Protein AF-A0A9D7NY77-F1 (afdb_monomer_lite)

Radius of gyration: 16.89 Å; chains: 1; bounding box: 38×37×45 Å

pLDDT: mean 92.28, std 8.16, range [59.06, 98.88]

Sequence (202 aa):
MLNGAGLNPRPYADQYPEGIHINQAALIIPDPGNNQRYYLFHNTIDNDIELTSEHLYLTQVDMSLNSNLGGVTSKNEILLDDNLNQGKLTAVRHGNGRDWWVYCHQANTARYYRFLVDPTGINGPFIQDIGETWEPQGGQGCFSQDGSKFANYWSVSDLEIFDVDRCTGEFYNPVHIPISDGEGLGGVAFSPSGQYLYVSLT

Structure (mmCIF, N/CA/C/O backbone):
data_AF-A0A9D7NY77-F1
#
_entry.id   AF-A0A9D7NY77-F1
#
loop_
_atom_site.group_PDB
_atom_site.id
_atom_site.type_symbol
_atom_site.label_atom_id
_atom_site.label_alt_id
_atom_site.label_comp_id
_atom_site.label_asym_id
_atom_site.label_entity_id
_atom_site.label_seq_id
_atom_site.pdbx_PDB_ins_code
_atom_site.Cartn_x
_atom_site.Cartn_y
_atom_site.Cartn_z
_atom_site.occupancy
_atom_site.B_iso_or_equiv
_atom_site.auth_seq_id
_atom_site.auth_comp_id
_atom_site.auth_asym_id
_atom_site.auth_atom_id
_atom_site.pdbx_PDB_model_num
ATOM 1 N N . MET A 1 1 ? -11.873 15.012 14.122 1.00 84.06 1 MET A N 1
ATOM 2 C CA . MET A 1 1 ? -11.475 13.686 14.638 1.00 84.06 1 MET A CA 1
ATOM 3 C C . MET A 1 1 ? -10.677 13.871 15.926 1.00 84.06 1 MET A C 1
ATOM 5 O O . MET A 1 1 ? -9.841 14.769 15.973 1.00 84.06 1 MET A O 1
ATOM 9 N N . LEU A 1 2 ? -10.936 13.074 16.965 1.00 93.38 2 LEU A N 1
ATOM 10 C CA . LEU A 1 2 ? -10.166 13.095 18.219 1.00 93.38 2 LEU A CA 1
ATOM 11 C C . LEU A 1 2 ? -8.727 12.616 17.968 1.00 93.38 2 LEU A C 1
ATOM 13 O O . LEU A 1 2 ? -8.517 11.643 17.252 1.00 93.38 2 LEU A O 1
ATOM 17 N N . ASN A 1 3 ? -7.731 13.295 18.540 1.00 94.00 3 ASN A N 1
ATOM 18 C CA . ASN A 1 3 ? -6.306 12.959 18.390 1.00 94.00 3 ASN A CA 1
ATOM 19 C C . ASN A 1 3 ? -5.787 12.923 16.934 1.00 94.00 3 ASN A C 1
ATOM 21 O O . ASN A 1 3 ? -4.735 12.342 16.683 1.00 94.00 3 ASN A O 1
ATOM 25 N N . GLY A 1 4 ? -6.480 13.561 15.983 1.00 88.69 4 GLY A N 1
ATOM 26 C CA . GLY A 1 4 ? -6.157 13.505 14.549 1.00 88.69 4 GLY A CA 1
ATOM 27 C C . GLY A 1 4 ? -5.050 14.447 14.056 1.00 88.69 4 GLY A C 1
ATOM 28 O O . GLY A 1 4 ? -4.736 14.425 12.875 1.00 88.69 4 GLY A O 1
ATOM 29 N N . ALA A 1 5 ? -4.467 15.290 14.911 1.00 88.50 5 ALA A N 1
ATOM 30 C CA . ALA A 1 5 ? -3.350 16.160 14.522 1.00 88.50 5 ALA A CA 1
ATOM 31 C C . ALA A 1 5 ? -2.020 15.383 14.445 1.00 88.50 5 ALA A C 1
ATOM 33 O O . ALA A 1 5 ? -1.832 14.430 15.205 1.00 88.50 5 ALA A O 1
ATOM 34 N N . GLY A 1 6 ? -1.086 15.803 13.584 1.00 86.56 6 GLY A N 1
ATOM 35 C CA . GLY A 1 6 ? 0.259 15.209 13.490 1.00 86.56 6 GLY A CA 1
ATOM 36 C C . GLY A 1 6 ? 0.277 13.783 12.927 1.00 86.56 6 GLY A C 1
ATOM 37 O O . GLY A 1 6 ? 0.992 12.925 13.438 1.00 86.56 6 GLY A O 1
ATOM 38 N N . LEU A 1 7 ? -0.560 13.506 11.922 1.00 84.25 7 LEU A N 1
ATOM 39 C CA . LEU A 1 7 ? -0.722 12.180 11.304 1.00 84.25 7 LEU A CA 1
ATOM 40 C C . LEU A 1 7 ? 0.414 11.751 10.365 1.00 84.25 7 LEU A C 1
ATOM 42 O O . LEU A 1 7 ? 0.275 10.746 9.688 1.00 84.25 7 LEU A O 1
ATOM 46 N N . ASN A 1 8 ? 1.523 12.481 10.364 1.00 80.44 8 ASN A N 1
ATOM 47 C CA . ASN A 1 8 ? 2.795 12.083 9.785 1.00 80.44 8 ASN A CA 1
ATOM 48 C C . ASN A 1 8 ? 3.896 12.662 10.679 1.00 80.44 8 ASN A C 1
ATOM 50 O O . ASN A 1 8 ? 3.786 13.827 11.075 1.00 80.44 8 ASN A O 1
ATOM 54 N N . PRO A 1 9 ? 4.909 11.877 11.062 1.00 80.31 9 PRO A N 1
ATOM 55 C CA . PRO A 1 9 ? 6.086 12.412 11.728 1.00 80.31 9 PRO A CA 1
ATOM 56 C C . PRO A 1 9 ? 7.064 12.980 10.679 1.00 80.31 9 PRO A C 1
ATOM 58 O O . PRO A 1 9 ? 6.836 12.829 9.481 1.00 80.31 9 PRO A O 1
ATOM 61 N N . ARG A 1 10 ? 8.188 13.539 11.149 1.00 82.25 10 ARG A N 1
ATOM 62 C CA . ARG A 1 10 ? 9.384 13.927 10.364 1.00 82.25 10 ARG A CA 1
ATOM 63 C C . ARG A 1 10 ? 9.334 15.322 9.704 1.00 82.25 10 ARG A C 1
ATOM 65 O O . ARG A 1 10 ? 8.252 15.874 9.512 1.00 82.25 10 ARG A O 1
ATOM 72 N N . PRO A 1 11 ? 10.509 15.897 9.353 1.00 83.69 11 PRO A N 1
ATOM 73 C CA . PRO A 1 11 ? 10.627 17.294 8.922 1.00 83.69 11 PRO A CA 1
ATOM 74 C C . PRO A 1 11 ? 9.792 17.669 7.699 1.00 83.69 11 PRO A C 1
ATOM 76 O O . PRO A 1 11 ? 9.349 18.809 7.600 1.00 83.69 11 PRO A O 1
ATOM 79 N N . TYR A 1 12 ? 9.544 16.734 6.777 1.00 85.69 12 TYR A N 1
ATOM 80 C CA . TYR A 1 12 ? 8.696 17.007 5.618 1.00 85.69 12 TYR A CA 1
ATOM 81 C C . TYR A 1 12 ? 7.268 17.392 6.042 1.00 85.69 12 TYR A C 1
ATOM 83 O O . TYR A 1 12 ? 6.715 18.369 5.545 1.00 85.69 12 TYR A O 1
ATOM 91 N N . ALA A 1 13 ? 6.689 16.706 7.033 1.00 82.44 13 ALA A N 1
ATOM 92 C CA . ALA A 1 13 ? 5.369 17.058 7.556 1.00 82.44 13 ALA A CA 1
ATOM 93 C C . ALA A 1 13 ? 5.358 18.429 8.264 1.00 82.44 13 ALA A C 1
ATOM 95 O O . ALA A 1 13 ? 4.346 19.127 8.223 1.00 82.44 13 ALA A O 1
ATOM 96 N N . ASP A 1 14 ? 6.483 18.846 8.859 1.00 83.69 14 ASP A N 1
ATOM 97 C CA . ASP A 1 14 ? 6.625 20.173 9.476 1.00 83.69 14 ASP A CA 1
ATOM 98 C C . ASP A 1 14 ? 6.708 21.297 8.427 1.00 83.69 14 ASP A C 1
ATOM 100 O O . ASP A 1 14 ? 6.238 22.411 8.667 1.00 83.69 14 ASP A O 1
ATOM 104 N N . GLN A 1 15 ? 7.287 21.013 7.255 1.00 85.19 15 GLN A N 1
ATOM 105 C CA . GLN A 1 15 ? 7.348 21.952 6.129 1.00 85.19 15 GLN A CA 1
ATOM 106 C C . GLN A 1 15 ? 5.986 22.136 5.446 1.00 85.19 15 GLN A C 1
ATOM 108 O O . GLN A 1 15 ? 5.702 23.221 4.932 1.00 85.19 15 GLN A O 1
ATOM 113 N N . TYR A 1 16 ? 5.138 21.104 5.471 1.00 82.56 16 TYR A N 1
ATOM 114 C CA . TYR A 1 16 ? 3.827 21.094 4.823 1.00 82.56 16 TYR A CA 1
ATOM 115 C C . TYR A 1 16 ? 2.687 20.880 5.837 1.00 82.56 16 TYR A C 1
ATOM 117 O O . TYR A 1 16 ? 2.026 19.837 5.839 1.00 82.56 16 TYR A O 1
ATOM 125 N N . PRO A 1 17 ? 2.403 21.886 6.691 1.00 74.06 17 PRO A N 1
ATOM 126 C CA . PRO A 1 17 ? 1.451 21.754 7.797 1.00 74.06 17 PRO A CA 1
ATOM 127 C C . PRO A 1 17 ? -0.006 21.566 7.346 1.00 74.06 17 PRO A C 1
ATOM 129 O O . PRO A 1 17 ? -0.835 21.097 8.125 1.00 74.06 17 PRO A O 1
ATOM 132 N N . GLU A 1 18 ? -0.319 21.915 6.095 1.00 78.69 18 GLU A N 1
ATOM 133 C CA . GLU A 1 18 ? -1.661 21.807 5.508 1.00 78.69 18 GLU A CA 1
ATOM 134 C C . GLU A 1 18 ? -1.899 20.466 4.784 1.00 78.69 18 GLU A C 1
ATOM 136 O O . GLU A 1 18 ? -3.016 20.194 4.341 1.00 78.69 18 GLU A O 1
ATOM 141 N N . GLY A 1 19 ? -0.878 19.607 4.668 1.00 75.25 19 GLY A N 1
ATOM 142 C CA . GLY A 1 19 ? -1.013 18.270 4.091 1.00 75.25 19 GLY A CA 1
ATOM 143 C C . GLY A 1 19 ? 0.216 17.792 3.322 1.00 75.25 19 GLY A C 1
ATOM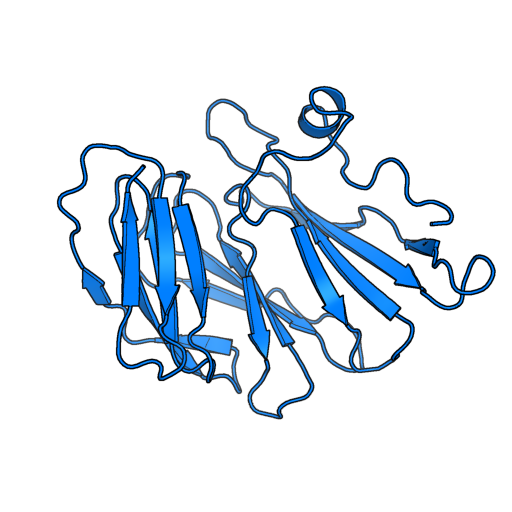 144 O O . GLY A 1 19 ? 1.038 18.577 2.870 1.00 75.25 19 GLY A O 1
ATOM 145 N N . ILE A 1 20 ? 0.320 16.474 3.141 1.00 82.19 20 ILE A N 1
ATOM 146 C CA . ILE A 1 20 ? 1.414 15.854 2.389 1.00 82.19 20 ILE A CA 1
ATOM 147 C C . ILE A 1 20 ? 1.151 15.944 0.885 1.00 82.19 20 ILE A C 1
ATOM 149 O O . ILE A 1 20 ? 0.134 15.455 0.395 1.00 82.19 20 ILE A O 1
ATOM 153 N N . HIS A 1 21 ? 2.101 16.521 0.149 1.00 85.62 21 HIS A N 1
ATOM 154 C CA . HIS A 1 21 ? 2.043 16.684 -1.308 1.00 85.62 21 HIS A CA 1
ATOM 155 C C . HIS A 1 21 ? 2.705 15.532 -2.079 1.00 85.62 21 HIS A C 1
ATOM 157 O O . HIS A 1 21 ? 3.203 15.718 -3.188 1.00 85.62 21 HIS A O 1
ATOM 163 N N . ILE A 1 22 ? 2.697 14.333 -1.500 1.00 89.06 22 ILE A N 1
ATOM 164 C CA . ILE A 1 22 ? 3.273 13.129 -2.096 1.00 89.06 22 ILE A CA 1
ATOM 165 C C . ILE A 1 22 ? 2.155 12.258 -2.674 1.00 89.06 22 ILE A C 1
ATOM 167 O O . ILE A 1 22 ? 1.209 11.873 -1.979 1.00 89.06 22 ILE A O 1
ATOM 171 N N . ASN A 1 23 ? 2.284 11.901 -3.951 1.00 89.06 23 ASN A N 1
ATOM 172 C CA . ASN A 1 23 ? 1.343 11.007 -4.617 1.00 89.06 23 ASN A CA 1
ATOM 173 C C . ASN A 1 23 ? 1.353 9.621 -3.963 1.00 89.06 23 ASN A C 1
ATOM 175 O O . ASN A 1 23 ? 2.394 8.984 -3.841 1.00 89.06 23 ASN A O 1
ATOM 179 N N . GLN A 1 24 ? 0.172 9.131 -3.580 1.00 93.19 24 GLN A N 1
ATOM 180 C CA . GLN A 1 24 ? 0.001 7.807 -2.967 1.00 93.19 24 GLN A CA 1
ATOM 181 C C . GLN A 1 24 ? 0.844 7.581 -1.694 1.00 93.19 24 GLN A C 1
ATOM 183 O O . GLN A 1 24 ? 1.264 6.459 -1.434 1.00 93.19 24 GLN A O 1
ATOM 188 N N . ALA A 1 25 ? 1.083 8.621 -0.887 1.00 93.25 25 ALA A N 1
ATOM 189 C CA . ALA A 1 25 ? 1.756 8.498 0.417 1.00 93.25 25 ALA A CA 1
ATOM 190 C C . ALA A 1 25 ? 0.829 8.195 1.593 1.00 93.25 25 ALA A C 1
ATOM 192 O O . ALA A 1 25 ? 1.297 8.024 2.711 1.00 93.25 25 ALA A O 1
ATOM 193 N N . ALA A 1 26 ? -0.481 8.124 1.370 1.00 94.75 26 ALA A N 1
ATOM 194 C CA . ALA A 1 26 ? -1.446 7.771 2.398 1.00 94.75 26 ALA A CA 1
ATOM 195 C C . ALA A 1 26 ? -2.492 6.814 1.829 1.00 94.75 26 ALA A C 1
ATOM 197 O O . ALA A 1 26 ? -3.060 7.055 0.762 1.00 94.75 26 ALA A O 1
ATOM 198 N N . LEU A 1 27 ? -2.766 5.740 2.562 1.00 97.00 27 LEU A N 1
ATOM 199 C CA . LEU A 1 27 ? -3.704 4.695 2.181 1.00 97.00 27 LEU A CA 1
ATOM 200 C C . LEU A 1 27 ? -4.509 4.254 3.403 1.00 97.00 27 LEU A C 1
ATOM 202 O O . LEU A 1 27 ? -3.945 3.847 4.415 1.00 97.00 27 LEU A O 1
ATOM 206 N N . ILE A 1 28 ? -5.838 4.306 3.301 1.00 97.75 28 ILE A N 1
ATOM 207 C CA . ILE A 1 28 ? -6.742 3.867 4.369 1.00 97.75 28 ILE A CA 1
ATOM 208 C C . ILE A 1 28 ? -7.362 2.523 3.996 1.00 97.75 28 ILE A C 1
ATOM 210 O O . ILE A 1 28 ? -7.996 2.400 2.949 1.00 97.75 28 ILE A O 1
ATOM 214 N N . ILE A 1 29 ? -7.233 1.539 4.884 1.00 98.50 29 ILE A N 1
ATOM 215 C CA . ILE A 1 29 ? -7.798 0.196 4.737 1.00 98.50 29 ILE A CA 1
ATOM 216 C C . ILE A 1 29 ? -8.740 -0.087 5.915 1.00 98.50 29 ILE A C 1
ATOM 218 O O . ILE A 1 29 ? -8.341 0.103 7.067 1.00 98.50 29 ILE A O 1
ATOM 222 N N . PRO A 1 30 ? -9.990 -0.524 5.673 1.00 98.19 30 PRO A N 1
ATOM 223 C CA . PRO A 1 30 ? -10.874 -0.952 6.751 1.00 98.19 30 PRO A CA 1
ATOM 224 C C . PRO A 1 30 ? -10.335 -2.228 7.394 1.00 98.19 30 PRO A C 1
ATOM 226 O O . PRO A 1 30 ? -9.862 -3.122 6.694 1.00 98.19 30 PRO A O 1
ATOM 229 N N . ASP A 1 31 ? -10.459 -2.338 8.711 1.00 98.19 31 ASP A N 1
ATOM 230 C CA . ASP A 1 31 ? -10.118 -3.562 9.421 1.00 98.19 31 ASP A CA 1
ATOM 231 C C . ASP A 1 31 ? -11.174 -4.658 9.160 1.00 98.19 31 ASP A C 1
ATOM 233 O O . ASP A 1 31 ? -12.342 -4.494 9.538 1.00 98.19 31 ASP A O 1
ATOM 237 N N . PRO A 1 32 ? -10.798 -5.806 8.565 1.00 98.00 32 PRO A N 1
ATOM 238 C CA . PRO A 1 32 ? -11.718 -6.920 8.343 1.00 98.00 32 PRO A CA 1
ATOM 239 C C . PRO A 1 32 ? -12.317 -7.520 9.625 1.00 98.00 32 PRO A C 1
ATOM 241 O O . PRO A 1 32 ? -13.371 -8.156 9.560 1.00 98.00 32 PRO A O 1
ATOM 244 N N . GLY A 1 33 ? -11.655 -7.352 10.773 1.00 97.25 33 GLY A N 1
ATOM 245 C CA . GLY A 1 33 ? -12.091 -7.843 12.081 1.00 97.25 33 GLY A CA 1
ATOM 246 C C . GLY A 1 33 ? -12.935 -6.849 12.885 1.00 97.25 33 GLY A C 1
ATOM 247 O O . GLY A 1 33 ? -13.581 -7.251 13.853 1.00 97.25 33 GLY A O 1
ATOM 248 N N . ASN A 1 34 ? -12.970 -5.569 12.500 1.00 97.38 34 ASN A N 1
ATOM 249 C CA . ASN A 1 34 ? -13.720 -4.531 13.206 1.00 97.38 34 ASN A CA 1
ATOM 250 C C . ASN A 1 34 ? -14.195 -3.430 12.244 1.00 97.38 34 ASN A C 1
ATOM 252 O O . ASN A 1 34 ? -13.426 -2.581 11.808 1.00 97.38 34 ASN A O 1
ATOM 256 N N . ASN A 1 35 ? -15.506 -3.377 11.998 1.00 96.44 35 ASN A N 1
ATOM 257 C CA . ASN A 1 35 ? -16.130 -2.425 11.071 1.00 96.44 35 ASN A CA 1
ATOM 258 C C . ASN A 1 35 ? -16.074 -0.945 11.503 1.00 96.44 35 ASN A C 1
ATOM 260 O O . ASN A 1 35 ? -16.461 -0.070 10.728 1.00 96.44 35 ASN A O 1
ATOM 264 N N . GLN A 1 36 ? -15.631 -0.660 12.728 1.00 97.75 36 GLN A N 1
ATOM 265 C CA . GLN A 1 36 ? -15.412 0.694 13.235 1.00 97.75 36 GLN A CA 1
ATOM 266 C C . GLN A 1 36 ? -13.929 1.070 13.235 1.00 97.75 36 GLN A C 1
ATOM 268 O O . GLN A 1 36 ? -13.614 2.225 13.507 1.00 97.75 36 GLN A O 1
ATOM 273 N N . ARG A 1 37 ? -13.020 0.146 12.901 1.00 98.12 37 ARG A N 1
ATOM 274 C CA . ARG A 1 37 ? -11.579 0.397 12.876 1.00 98.12 37 ARG A CA 1
ATOM 275 C C . ARG A 1 37 ? -11.047 0.492 11.448 1.00 98.12 37 ARG A C 1
ATOM 277 O O . ARG A 1 37 ? -11.444 -0.256 10.558 1.00 98.12 37 ARG A O 1
ATOM 284 N N . TYR A 1 38 ? -10.119 1.417 11.251 1.00 98.50 38 TYR A N 1
ATOM 285 C CA . TYR A 1 38 ? -9.401 1.631 10.003 1.00 98.50 38 TYR A CA 1
ATOM 286 C C . TYR A 1 38 ? -7.905 1.739 10.281 1.00 98.50 38 TYR A C 1
ATOM 288 O O . TYR A 1 38 ? -7.484 2.265 11.315 1.00 98.50 38 TYR A O 1
ATOM 296 N N . TYR A 1 39 ? -7.116 1.267 9.328 1.00 98.56 39 TYR A N 1
ATOM 297 C CA . TYR A 1 39 ? -5.670 1.399 9.292 1.00 98.56 39 TYR A CA 1
ATOM 298 C C . TYR A 1 39 ? -5.300 2.465 8.270 1.00 98.56 39 TYR A C 1
ATOM 300 O O . TYR A 1 39 ? -5.674 2.358 7.106 1.00 98.56 39 TYR A O 1
ATOM 308 N N . LEU A 1 40 ? -4.578 3.491 8.704 1.00 97.75 40 LEU A N 1
ATOM 309 C CA . LEU A 1 40 ? -3.931 4.461 7.834 1.00 97.75 40 LEU A CA 1
ATOM 310 C C . LEU A 1 40 ? -2.460 4.062 7.707 1.00 97.75 40 LEU A C 1
ATOM 312 O O . LEU A 1 40 ? -1.707 4.168 8.674 1.00 97.75 40 LEU A O 1
ATOM 316 N N . PHE A 1 41 ? -2.082 3.609 6.519 1.00 98.06 41 PHE A N 1
ATOM 317 C CA . PHE A 1 41 ? -0.700 3.415 6.105 1.00 98.06 41 PHE A CA 1
ATOM 318 C C . PHE A 1 41 ? -0.208 4.714 5.492 1.00 98.06 41 PHE A C 1
ATOM 320 O O . PHE A 1 41 ? -0.912 5.302 4.666 1.00 98.06 41 PHE A O 1
ATOM 327 N N . HIS A 1 42 ? 0.970 5.171 5.891 1.00 95.75 42 HIS A N 1
ATOM 328 C CA . HIS A 1 42 ? 1.527 6.401 5.348 1.00 95.75 42 HIS A CA 1
ATOM 329 C C . HIS A 1 42 ? 3.047 6.421 5.379 1.00 95.75 42 HIS A C 1
ATOM 331 O O . HIS A 1 42 ? 3.665 5.759 6.209 1.00 95.75 42 HIS A O 1
ATOM 337 N N . ASN A 1 43 ? 3.644 7.155 4.450 1.00 93.69 43 ASN A N 1
ATOM 338 C CA . ASN A 1 43 ? 5.075 7.428 4.423 1.00 93.69 43 ASN A CA 1
ATOM 339 C C . ASN A 1 43 ? 5.330 8.902 4.083 1.00 93.69 43 ASN A C 1
ATOM 341 O O . ASN A 1 43 ? 4.407 9.667 3.799 1.00 93.69 43 ASN A O 1
ATOM 345 N N . THR A 1 44 ? 6.590 9.307 4.165 1.00 92.12 44 THR A N 1
ATOM 346 C CA . THR A 1 44 ? 7.016 10.702 4.017 1.00 92.12 44 THR A CA 1
ATOM 347 C C . THR A 1 44 ? 8.235 10.790 3.093 1.00 92.12 44 THR A C 1
ATOM 349 O O . THR A 1 44 ? 8.594 9.802 2.459 1.00 92.12 44 THR A O 1
ATOM 352 N N . ILE A 1 45 ? 8.863 11.957 2.978 1.00 91.12 45 ILE A N 1
ATOM 353 C CA . ILE A 1 45 ? 10.231 12.063 2.459 1.00 91.12 45 ILE A CA 1
ATOM 354 C C . ILE A 1 45 ? 11.148 12.321 3.652 1.00 91.12 45 ILE A C 1
ATOM 356 O O . ILE A 1 45 ? 10.974 13.291 4.390 1.00 91.12 45 ILE A O 1
ATOM 360 N N . ASP A 1 46 ? 12.105 11.423 3.850 1.00 90.81 46 ASP A N 1
ATOM 361 C CA . ASP A 1 46 ? 13.127 11.514 4.894 1.00 90.81 46 ASP A CA 1
ATOM 362 C C . ASP A 1 46 ? 14.495 11.897 4.307 1.00 90.81 46 ASP A C 1
ATOM 364 O O . ASP A 1 46 ? 15.312 12.514 4.992 1.00 90.81 46 ASP A O 1
ATOM 368 N N . ASN A 1 47 ? 14.719 11.598 3.021 1.00 89.56 47 ASN A N 1
ATOM 369 C CA . ASN A 1 47 ? 15.881 12.033 2.251 1.00 89.56 47 ASN A CA 1
ATOM 370 C C . ASN A 1 47 ? 15.433 12.845 1.026 1.00 89.56 47 ASN A C 1
ATOM 372 O O . ASN A 1 47 ? 15.028 12.280 0.012 1.00 89.56 47 ASN A O 1
ATOM 376 N N . ASP A 1 48 ? 15.547 14.173 1.104 1.00 84.25 48 ASP A N 1
ATOM 377 C CA . ASP A 1 48 ? 15.143 15.097 0.030 1.00 84.25 48 ASP A CA 1
ATOM 378 C C . ASP A 1 48 ? 16.018 15.000 -1.234 1.00 84.25 48 ASP A C 1
ATOM 380 O O . ASP A 1 48 ? 15.614 15.469 -2.296 1.00 84.25 48 ASP A O 1
ATOM 384 N N . ILE A 1 49 ? 17.223 14.424 -1.135 1.00 85.81 49 ILE A N 1
ATOM 385 C CA . ILE A 1 49 ? 18.136 14.271 -2.278 1.00 85.81 49 ILE A CA 1
ATOM 386 C C . ILE A 1 49 ? 17.746 13.042 -3.099 1.00 85.81 49 ILE A C 1
ATOM 388 O O . ILE A 1 49 ? 17.684 13.117 -4.322 1.00 85.81 49 ILE A O 1
ATOM 392 N N . GLU A 1 50 ? 17.484 11.921 -2.427 1.00 87.50 50 GLU A N 1
ATOM 393 C CA . GLU A 1 50 ? 17.121 10.652 -3.075 1.00 87.50 50 GLU A CA 1
ATOM 394 C C . GLU A 1 50 ? 15.606 10.478 -3.244 1.00 87.50 50 GLU A C 1
ATOM 396 O O . GLU A 1 50 ? 15.172 9.537 -3.901 1.00 87.50 50 GLU A O 1
ATOM 401 N N . LEU A 1 51 ? 14.800 11.374 -2.662 1.00 88.19 51 LEU A N 1
ATOM 402 C CA . LEU A 1 51 ? 13.337 11.308 -2.641 1.00 88.19 51 LEU A CA 1
ATOM 403 C C . LEU A 1 51 ? 12.827 9.969 -2.078 1.00 88.19 51 LEU A C 1
ATOM 405 O O . LEU A 1 51 ? 11.946 9.319 -2.647 1.00 88.19 51 LEU A O 1
ATOM 409 N N . THR A 1 52 ? 13.382 9.553 -0.940 1.00 92.94 52 THR A N 1
ATOM 410 C CA . THR A 1 52 ? 13.023 8.299 -0.260 1.00 92.94 52 THR A CA 1
ATOM 411 C C . THR A 1 52 ? 12.421 8.530 1.119 1.00 92.94 52 THR A C 1
ATOM 413 O O . THR A 1 52 ? 12.590 9.589 1.731 1.00 92.94 52 THR A O 1
ATOM 416 N N . SER A 1 53 ? 11.709 7.516 1.610 1.00 93.88 53 SER A N 1
ATOM 417 C CA . SER A 1 53 ? 11.239 7.426 2.992 1.00 93.88 53 SER A CA 1
ATOM 418 C C . SER A 1 53 ? 12.016 6.351 3.737 1.00 93.88 53 SER A C 1
ATOM 420 O O . SER A 1 53 ? 12.287 5.297 3.176 1.00 93.88 53 SER A O 1
ATOM 422 N N . GLU A 1 54 ? 12.306 6.576 5.012 1.00 94.56 54 GLU A N 1
ATOM 423 C CA . GLU A 1 54 ? 12.905 5.569 5.894 1.00 94.56 54 GLU A CA 1
ATOM 424 C C . GLU A 1 54 ? 11.856 4.623 6.503 1.00 94.56 54 GLU A C 1
ATOM 426 O O . GLU A 1 54 ? 12.201 3.563 7.021 1.00 94.56 54 GLU A O 1
ATOM 431 N N . HIS A 1 55 ? 10.574 5.011 6.511 1.00 95.25 55 HIS A N 1
ATOM 432 C CA . HIS A 1 55 ? 9.549 4.286 7.265 1.00 95.25 55 HIS A CA 1
ATOM 433 C C . HIS A 1 55 ? 8.240 4.154 6.501 1.00 95.25 55 HIS A C 1
ATOM 435 O O . HIS A 1 55 ? 7.739 5.105 5.901 1.00 95.25 55 HIS A O 1
ATOM 441 N N . LEU A 1 56 ? 7.612 2.988 6.636 1.00 97.12 56 LEU A N 1
ATOM 442 C CA . LEU A 1 56 ? 6.166 2.871 6.493 1.00 97.12 56 LEU A CA 1
ATOM 443 C C . LEU A 1 56 ? 5.547 2.969 7.882 1.00 97.12 56 LEU A C 1
ATOM 445 O O . LEU A 1 56 ? 5.794 2.125 8.745 1.00 97.12 56 LEU A O 1
ATOM 449 N N . TYR A 1 57 ? 4.711 3.974 8.084 1.00 97.25 57 TYR A N 1
ATOM 450 C CA . TYR A 1 57 ? 3.996 4.185 9.327 1.00 97.25 57 TYR A CA 1
ATOM 451 C C . TYR A 1 57 ? 2.588 3.600 9.281 1.00 97.25 57 TYR A C 1
ATOM 453 O O . TYR A 1 57 ? 1.924 3.557 8.242 1.00 97.25 57 TYR A O 1
ATOM 461 N N . LEU A 1 58 ? 2.108 3.213 10.458 1.00 98.00 58 LEU A N 1
ATOM 462 C CA . LEU A 1 58 ? 0.754 2.760 10.706 1.00 98.00 58 LEU A CA 1
ATOM 463 C C . LEU A 1 58 ? 0.088 3.630 11.772 1.00 98.00 58 LEU A C 1
ATOM 465 O O . LEU A 1 58 ? 0.609 3.842 12.867 1.00 98.00 58 LEU A O 1
ATOM 469 N N . THR A 1 59 ? -1.125 4.071 11.471 1.00 97.94 59 THR A N 1
ATOM 470 C CA . THR A 1 59 ? -2.020 4.735 12.416 1.00 97.94 59 THR A CA 1
ATOM 471 C C . THR A 1 59 ? -3.340 3.970 12.472 1.00 97.94 59 THR A C 1
ATOM 473 O O . THR A 1 59 ? -3.909 3.618 11.441 1.00 97.94 59 THR A O 1
ATOM 476 N N . GLN A 1 60 ? -3.862 3.739 13.676 1.00 98.19 60 GLN A N 1
ATOM 477 C CA . GLN A 1 60 ? -5.177 3.135 13.890 1.00 98.19 60 GLN A CA 1
ATOM 478 C C . GLN A 1 60 ? -6.220 4.210 14.195 1.00 98.19 60 GLN A C 1
ATOM 480 O O . GLN A 1 60 ? -6.028 5.058 15.071 1.00 98.19 60 GLN A O 1
ATOM 485 N N . VAL A 1 61 ? -7.345 4.146 13.486 1.00 98.31 61 VAL A N 1
ATOM 486 C CA . VAL A 1 61 ? -8.491 5.043 13.652 1.00 98.31 61 VAL A CA 1
ATOM 487 C C . VAL A 1 61 ? -9.704 4.227 14.077 1.00 98.31 61 VAL A C 1
ATOM 489 O O . VAL A 1 61 ? -10.046 3.247 13.424 1.00 98.31 61 VAL A O 1
ATOM 492 N N . ASP A 1 62 ? -10.370 4.647 15.147 1.00 98.19 62 ASP A N 1
ATOM 493 C CA . ASP A 1 62 ? -11.644 4.102 15.611 1.00 98.19 62 ASP A CA 1
ATOM 494 C C . ASP A 1 62 ? -12.752 5.138 15.387 1.00 98.19 62 ASP A C 1
ATOM 496 O O . ASP A 1 62 ? -12.766 6.211 15.997 1.00 98.19 62 ASP A O 1
ATOM 500 N N . MET A 1 63 ? -13.682 4.821 14.488 1.00 97.88 63 MET A N 1
ATOM 501 C CA . MET A 1 63 ? -14.790 5.683 14.084 1.00 97.88 63 MET A CA 1
ATOM 502 C C . MET A 1 63 ? -15.905 5.785 15.127 1.00 97.88 63 MET A C 1
ATOM 504 O O . MET A 1 63 ? -16.717 6.701 15.029 1.00 97.88 63 MET A O 1
ATOM 508 N N . SER A 1 64 ? -15.927 4.918 16.143 1.00 97.56 64 SER A N 1
ATOM 509 C CA . SER A 1 64 ? -16.899 4.977 17.246 1.00 97.56 64 SER A CA 1
ATOM 510 C C . SER A 1 64 ? -16.635 6.141 18.211 1.00 97.56 64 SER A C 1
ATOM 512 O O . SER A 1 64 ? -17.528 6.614 18.921 1.00 97.56 64 SER A O 1
ATOM 514 N N . LEU A 1 65 ? -15.397 6.640 18.230 1.00 97.50 65 LEU A N 1
ATOM 515 C CA . LEU A 1 65 ? -14.959 7.673 19.160 1.00 97.50 65 LEU A CA 1
ATOM 516 C C . LEU A 1 65 ? -15.518 9.057 18.806 1.00 97.50 65 LEU A C 1
ATOM 518 O O . LEU A 1 65 ? -16.002 9.315 17.703 1.00 97.50 65 LEU A O 1
ATOM 522 N N . ASN A 1 66 ? -15.415 9.981 19.767 1.00 96.75 66 ASN A N 1
ATOM 523 C CA . ASN A 1 66 ? -15.805 11.385 19.613 1.00 96.75 66 ASN A CA 1
ATOM 524 C C . ASN A 1 66 ? -17.238 11.570 19.080 1.00 96.75 66 ASN A C 1
ATOM 526 O O . ASN A 1 66 ? -17.465 12.332 18.143 1.00 96.75 66 ASN A O 1
ATOM 530 N N . SER A 1 67 ? -18.202 10.848 19.658 1.00 96.50 67 SER A N 1
ATOM 531 C CA . SER A 1 67 ? -19.603 10.856 19.207 1.00 96.50 67 SER A CA 1
ATOM 532 C C . SER A 1 67 ? -19.757 10.480 17.723 1.00 96.50 67 SER A C 1
ATOM 534 O O . SER A 1 67 ? -20.460 11.159 16.979 1.00 96.50 67 SER A O 1
ATOM 536 N N . ASN A 1 68 ? -19.089 9.402 17.294 1.00 94.94 68 ASN A N 1
ATOM 537 C CA . ASN A 1 68 ? -19.038 8.911 15.908 1.00 94.94 68 ASN A CA 1
ATOM 538 C C . ASN A 1 68 ? -18.322 9.828 14.893 1.00 94.94 68 ASN A C 1
ATOM 540 O O . ASN A 1 68 ? -18.474 9.659 13.685 1.00 94.94 68 ASN A O 1
ATOM 544 N N . LEU A 1 69 ? -17.530 10.803 15.357 1.00 95.44 69 LEU A N 1
ATOM 545 C CA . LEU A 1 69 ? -16.649 11.619 14.501 1.00 95.44 69 LEU A CA 1
ATOM 546 C C . LEU A 1 69 ? -15.234 11.026 14.363 1.00 95.44 69 LEU A C 1
ATOM 548 O O . LEU A 1 69 ? -14.353 11.647 13.758 1.00 95.44 69 LEU A O 1
ATOM 552 N N . GLY A 1 70 ? -15.011 9.863 14.973 1.00 97.00 70 GLY A N 1
ATOM 553 C CA . GLY A 1 70 ? -13.772 9.108 14.971 1.00 97.00 70 GLY A CA 1
ATOM 554 C C . GLY A 1 70 ? -12.656 9.677 15.843 1.00 97.00 70 GLY A C 1
ATOM 555 O O . GLY A 1 70 ? -12.643 10.855 16.232 1.00 97.00 70 GLY A O 1
ATOM 556 N N . GLY A 1 71 ? -11.680 8.821 16.128 1.00 97.69 71 GLY A N 1
ATOM 557 C CA . GLY A 1 71 ? -10.490 9.155 16.893 1.00 97.69 71 GLY A CA 1
ATOM 558 C C . GLY A 1 71 ? -9.305 8.247 16.586 1.00 97.69 71 GLY A C 1
ATOM 559 O O . GLY A 1 71 ? -9.475 7.073 16.277 1.00 97.69 71 GLY A O 1
ATOM 560 N N . VAL A 1 72 ? -8.098 8.799 16.689 1.00 97.94 72 VAL A N 1
ATOM 561 C CA . VAL A 1 72 ? -6.847 8.041 16.560 1.00 97.94 72 VAL A CA 1
ATOM 562 C C . VAL A 1 72 ? -6.536 7.336 17.881 1.00 97.94 72 VAL A C 1
ATOM 564 O O . VAL A 1 72 ? -6.488 7.989 18.930 1.00 97.94 72 VAL A O 1
ATOM 567 N N . THR A 1 73 ? -6.317 6.021 17.826 1.00 97.38 73 THR A N 1
ATOM 568 C CA . THR A 1 73 ? -6.054 5.160 18.996 1.00 97.38 73 THR A CA 1
ATOM 569 C C . THR A 1 73 ? -4.587 4.750 19.129 1.00 97.38 73 THR A C 1
ATOM 571 O O . THR A 1 73 ? -4.109 4.558 20.242 1.00 97.38 73 THR A O 1
ATOM 574 N N . SER A 1 74 ? -3.860 4.673 18.016 1.00 97.12 74 SER A N 1
ATOM 575 C CA . SER A 1 74 ? -2.403 4.506 17.934 1.00 97.12 74 SER A CA 1
ATOM 576 C C . SER A 1 74 ? -1.921 5.248 16.688 1.00 97.12 74 SER A C 1
ATOM 578 O O . SER A 1 74 ? -2.657 5.323 15.701 1.00 97.12 74 SER A O 1
ATOM 580 N N . LYS A 1 75 ? -0.749 5.881 16.750 1.00 95.25 75 LYS A N 1
ATOM 581 C CA . LYS A 1 75 ? -0.338 6.899 15.781 1.00 95.25 75 LYS A CA 1
ATOM 582 C C . LYS A 1 75 ? 1.119 6.729 15.388 1.00 95.25 75 LYS A C 1
ATOM 584 O O . LYS A 1 75 ? 1.973 6.730 16.265 1.00 95.25 75 LYS A O 1
ATOM 589 N N . ASN A 1 76 ? 1.369 6.745 14.081 1.00 95.06 76 ASN A N 1
ATOM 590 C CA . ASN A 1 76 ? 2.705 6.781 13.486 1.00 95.06 76 ASN A CA 1
ATOM 591 C C . ASN A 1 76 ? 3.625 5.661 14.011 1.00 95.06 76 ASN A C 1
ATOM 593 O O . ASN A 1 76 ? 4.823 5.875 14.180 1.00 95.06 76 ASN A O 1
ATOM 597 N N . GLU A 1 77 ? 3.068 4.481 14.289 1.00 97.38 77 GLU A N 1
ATOM 598 C CA . GLU A 1 77 ? 3.869 3.310 14.650 1.00 97.38 77 GLU A CA 1
ATOM 599 C C . GLU A 1 77 ? 4.681 2.882 13.430 1.00 97.38 77 GLU A C 1
ATOM 601 O O . GLU A 1 77 ? 4.142 2.822 12.325 1.00 97.38 77 GLU A O 1
ATOM 606 N N . ILE A 1 78 ? 5.963 2.581 13.613 1.00 97.31 78 ILE A N 1
ATOM 607 C CA . ILE A 1 78 ? 6.812 2.094 12.522 1.00 97.31 78 ILE A CA 1
ATOM 608 C C . ILE A 1 78 ? 6.390 0.658 12.204 1.00 97.31 78 ILE A C 1
ATOM 610 O O . ILE A 1 78 ? 6.586 -0.250 13.011 1.00 97.31 78 ILE A O 1
ATOM 614 N N . LEU A 1 79 ? 5.786 0.459 11.033 1.00 98.06 79 LEU A N 1
ATOM 615 C CA . LEU A 1 79 ? 5.416 -0.859 10.519 1.00 98.06 79 LEU A CA 1
ATOM 616 C C . LEU A 1 79 ? 6.576 -1.505 9.751 1.00 98.06 79 LEU A C 1
ATOM 618 O O . LEU A 1 79 ? 6.732 -2.725 9.783 1.00 98.06 79 LEU A O 1
ATOM 622 N N . LEU A 1 80 ? 7.373 -0.688 9.062 1.00 98.25 80 LEU A N 1
ATOM 623 C CA . LEU A 1 80 ? 8.575 -1.092 8.336 1.00 98.25 80 LEU A CA 1
ATOM 624 C C . LEU A 1 80 ? 9.618 0.021 8.432 1.00 98.25 80 LEU A C 1
ATOM 626 O O . LEU A 1 80 ? 9.260 1.180 8.245 1.00 98.25 80 LEU A O 1
ATOM 630 N N . ASP A 1 81 ? 10.868 -0.360 8.687 1.00 97.25 81 ASP A N 1
ATOM 631 C CA . ASP A 1 81 ? 12.055 0.505 8.746 1.00 97.25 81 ASP A CA 1
ATOM 632 C C . ASP A 1 81 ? 13.029 0.049 7.647 1.00 97.25 81 ASP A C 1
ATOM 634 O O . ASP A 1 81 ? 13.625 -1.028 7.757 1.00 97.25 81 ASP A O 1
ATOM 638 N N . ASP A 1 82 ? 13.081 0.792 6.538 1.00 96.19 82 ASP A N 1
ATOM 639 C CA . ASP A 1 82 ? 13.912 0.514 5.357 1.00 96.19 82 ASP A CA 1
ATOM 640 C C . ASP A 1 82 ? 13.959 1.736 4.413 1.00 96.19 82 ASP A C 1
ATOM 642 O O . ASP A 1 82 ? 13.180 2.670 4.550 1.00 96.19 82 ASP A O 1
ATOM 646 N N . ASN A 1 83 ? 14.813 1.723 3.389 1.00 94.94 83 ASN A N 1
ATOM 647 C CA . ASN A 1 83 ? 14.844 2.752 2.351 1.00 94.94 83 ASN A CA 1
ATOM 648 C C . ASN A 1 83 ? 13.739 2.510 1.309 1.00 94.94 83 ASN A C 1
ATOM 650 O O . ASN A 1 83 ? 13.915 1.750 0.357 1.00 94.94 83 ASN A O 1
ATOM 654 N N . LEU A 1 84 ? 12.579 3.130 1.490 1.00 95.06 84 LEU A N 1
ATOM 655 C CA . LEU A 1 84 ? 11.392 2.976 0.651 1.00 95.06 84 LEU A CA 1
ATOM 656 C C . LEU A 1 84 ? 11.270 4.100 -0.376 1.00 95.06 84 LEU A C 1
ATOM 658 O O . LEU A 1 84 ? 11.679 5.237 -0.145 1.00 95.06 84 LEU A O 1
ATOM 662 N N . ASN A 1 85 ? 10.605 3.811 -1.491 1.00 92.56 85 ASN A N 1
ATOM 663 C CA . ASN A 1 85 ? 10.089 4.878 -2.340 1.00 92.56 85 ASN A CA 1
ATOM 664 C C . ASN A 1 85 ? 9.104 5.744 -1.550 1.00 92.56 85 ASN A C 1
ATOM 666 O O . ASN A 1 85 ? 8.238 5.219 -0.843 1.00 92.56 85 ASN A O 1
ATOM 670 N N . GLN A 1 86 ? 9.195 7.064 -1.713 1.00 90.12 86 GLN A N 1
ATOM 671 C CA . GLN A 1 86 ? 8.143 7.960 -1.242 1.00 90.12 86 GLN A CA 1
ATOM 672 C C . GLN A 1 86 ? 6.848 7.696 -2.021 1.00 90.12 86 GLN A C 1
ATOM 674 O O . GLN A 1 86 ? 6.856 7.539 -3.245 1.00 90.12 86 GLN A O 1
ATOM 679 N N . GLY A 1 87 ? 5.722 7.621 -1.315 1.00 90.19 87 GLY A N 1
ATOM 680 C CA . GLY A 1 87 ? 4.452 7.302 -1.947 1.00 90.19 87 GLY A CA 1
ATOM 681 C C . GLY A 1 87 ? 4.376 5.882 -2.508 1.00 90.19 87 GLY A C 1
ATOM 682 O O . GLY A 1 87 ? 4.864 4.926 -1.903 1.00 90.19 87 GLY A O 1
ATOM 683 N N . LYS A 1 88 ? 3.693 5.749 -3.653 1.00 89.25 88 LYS A N 1
ATOM 684 C CA . LYS A 1 88 ? 3.400 4.476 -4.346 1.00 89.25 88 LYS A CA 1
ATOM 685 C C . LYS A 1 88 ? 2.760 3.399 -3.454 1.00 89.25 88 LYS A C 1
ATOM 687 O O . LYS A 1 88 ? 2.801 2.211 -3.781 1.00 89.25 88 LYS A O 1
ATOM 692 N N . LEU A 1 89 ? 2.113 3.807 -2.360 1.00 95.69 89 LEU A N 1
ATOM 693 C CA . LEU A 1 89 ? 1.335 2.905 -1.525 1.00 95.69 89 LEU A CA 1
ATOM 694 C C . LEU A 1 89 ? 0.061 2.518 -2.261 1.00 95.69 89 LEU A C 1
ATOM 696 O O . LEU A 1 89 ? -0.743 3.362 -2.664 1.00 95.69 89 LEU A O 1
ATOM 700 N N . THR A 1 90 ? -0.133 1.218 -2.433 1.00 97.31 90 THR A N 1
ATOM 701 C CA . THR A 1 90 ? -1.293 0.674 -3.138 1.00 97.31 90 THR A CA 1
ATOM 702 C C . THR A 1 90 ? -1.815 -0.562 -2.426 1.00 97.31 90 THR A C 1
ATOM 704 O O . THR A 1 90 ? -1.143 -1.146 -1.577 1.00 97.31 90 THR A O 1
ATOM 707 N N . ALA A 1 91 ? -3.044 -0.958 -2.741 1.00 98.38 91 ALA A N 1
ATOM 708 C CA . ALA A 1 91 ? -3.634 -2.165 -2.192 1.00 98.38 91 ALA A CA 1
ATOM 709 C C . ALA A 1 91 ? -4.598 -2.823 -3.167 1.00 98.38 91 ALA A C 1
ATOM 711 O O . ALA A 1 91 ? -5.201 -2.164 -4.017 1.00 98.38 91 ALA A O 1
ATOM 712 N N . VAL A 1 92 ? -4.792 -4.124 -2.976 1.00 98.56 92 VAL A N 1
ATOM 713 C CA . VAL A 1 92 ? -5.792 -4.921 -3.683 1.00 98.56 92 VAL A CA 1
ATOM 714 C C . VAL A 1 92 ? -6.491 -5.855 -2.709 1.00 98.56 92 VAL A C 1
ATOM 716 O O . VAL A 1 92 ? -5.918 -6.324 -1.726 1.00 98.56 92 VAL A O 1
ATOM 719 N N . ARG A 1 93 ? -7.765 -6.134 -2.971 1.00 98.31 93 ARG A N 1
ATOM 720 C CA . ARG A 1 93 ? -8.538 -7.070 -2.160 1.00 98.31 93 ARG A CA 1
ATOM 721 C C . ARG A 1 93 ? -8.039 -8.499 -2.385 1.00 98.31 93 ARG A C 1
ATOM 723 O O . ARG A 1 93 ? -7.947 -8.963 -3.525 1.00 98.31 93 ARG A O 1
ATOM 730 N N . HIS A 1 94 ? -7.789 -9.206 -1.290 1.00 98.56 94 HIS A N 1
ATOM 731 C CA . HIS A 1 94 ? -7.400 -10.611 -1.279 1.00 98.56 94 HIS A CA 1
ATOM 732 C C . HIS A 1 94 ? -8.423 -11.484 -2.037 1.00 98.56 94 HIS A C 1
ATOM 734 O O . HIS A 1 94 ? -9.605 -11.140 -2.168 1.00 98.56 94 HIS A O 1
ATOM 740 N N . GLY A 1 95 ? -7.984 -12.647 -2.525 1.00 98.25 95 GLY A N 1
ATOM 741 C CA . GLY A 1 95 ? -8.780 -13.606 -3.300 1.00 98.25 95 GLY A CA 1
ATOM 742 C C . GLY A 1 95 ? -10.113 -13.989 -2.647 1.00 98.25 95 GLY A C 1
ATOM 743 O O . GLY A 1 95 ? -11.121 -14.136 -3.333 1.00 98.25 95 GLY A O 1
ATOM 744 N N . ASN A 1 96 ? -10.140 -14.044 -1.312 1.00 98.06 96 ASN A N 1
ATOM 745 C CA . ASN A 1 96 ? -11.331 -14.334 -0.501 1.00 98.06 96 ASN A CA 1
ATOM 746 C C . ASN A 1 96 ? -12.379 -13.206 -0.453 1.00 98.06 96 ASN A C 1
ATOM 748 O O . ASN A 1 96 ? -13.447 -13.395 0.126 1.00 98.06 96 ASN A O 1
ATOM 752 N N . GLY A 1 97 ? -12.084 -12.033 -1.017 1.00 96.81 97 GLY A N 1
ATOM 753 C CA . GLY A 1 97 ? -13.030 -10.929 -1.108 1.00 96.81 97 GLY A CA 1
ATOM 754 C C . GLY A 1 97 ? -13.286 -10.179 0.200 1.00 96.81 97 GLY A C 1
ATOM 755 O O . GLY A 1 97 ? -14.195 -9.353 0.218 1.00 96.81 97 GLY A O 1
ATOM 756 N N . ARG A 1 98 ? -12.524 -10.420 1.272 1.00 97.75 98 ARG A N 1
ATOM 757 C CA . ARG A 1 98 ? -12.666 -9.733 2.569 1.00 97.75 98 ARG A CA 1
ATOM 758 C C . ARG A 1 98 ? -11.388 -9.004 2.973 1.00 97.75 98 ARG A C 1
ATOM 760 O O . ARG A 1 98 ? -11.458 -7.838 3.352 1.00 97.75 98 ARG A O 1
ATOM 767 N N . ASP A 1 99 ? -10.267 -9.705 2.880 1.00 98.62 99 ASP A N 1
ATOM 768 C CA . ASP A 1 99 ? -8.969 -9.251 3.375 1.00 98.62 99 ASP A CA 1
ATOM 769 C C . ASP A 1 99 ? -8.275 -8.376 2.318 1.00 98.62 99 ASP A C 1
ATOM 771 O O . ASP A 1 99 ? -8.737 -8.285 1.174 1.00 98.62 99 ASP A O 1
ATOM 775 N N . TRP A 1 100 ? -7.179 -7.716 2.681 1.00 98.81 100 TRP A N 1
ATOM 776 C CA . TRP A 1 100 ? -6.455 -6.810 1.785 1.00 98.81 100 TRP A CA 1
ATOM 777 C C . TRP A 1 100 ? -4.968 -7.119 1.748 1.00 98.81 100 TRP A C 1
ATOM 779 O O . TRP A 1 100 ? -4.365 -7.401 2.776 1.00 98.81 100 TRP A O 1
ATOM 789 N N . TRP A 1 101 ? -4.376 -6.989 0.568 1.00 98.88 101 TRP A N 1
ATOM 790 C CA . TRP A 1 101 ? -2.938 -6.855 0.404 1.00 98.88 101 TRP A CA 1
ATOM 791 C C . TRP A 1 101 ? -2.587 -5.378 0.276 1.00 98.88 101 TRP A C 1
ATOM 793 O O . TRP A 1 101 ? -3.197 -4.685 -0.537 1.00 98.88 101 TRP A O 1
ATOM 803 N N . VAL A 1 102 ? -1.614 -4.908 1.054 1.00 98.81 102 VAL A N 1
ATOM 804 C CA . VAL A 1 102 ? -1.041 -3.555 0.974 1.00 98.81 102 VAL A CA 1
ATOM 805 C C . VAL A 1 102 ? 0.400 -3.664 0.507 1.00 98.81 102 VAL A C 1
ATOM 807 O O . VAL A 1 102 ? 1.133 -4.489 1.044 1.00 98.81 102 VAL A O 1
ATOM 810 N N . TYR A 1 103 ? 0.803 -2.833 -0.451 1.00 98.44 103 TYR A N 1
ATOM 811 C CA . TYR A 1 103 ? 2.119 -2.868 -1.078 1.00 98.44 103 TYR A CA 1
ATOM 812 C C . TYR A 1 103 ? 2.868 -1.553 -0.900 1.00 98.44 103 TYR A C 1
ATOM 814 O O . TYR A 1 103 ? 2.289 -0.471 -1.025 1.00 98.44 103 TYR A O 1
ATOM 822 N N . CYS A 1 104 ? 4.173 -1.675 -0.688 1.00 96.88 104 CYS A N 1
ATOM 823 C CA . CYS A 1 104 ? 5.156 -0.617 -0.882 1.00 96.88 104 CYS A CA 1
ATOM 824 C C . CYS A 1 104 ? 6.411 -1.205 -1.542 1.00 96.88 104 CYS A C 1
ATOM 826 O O . CYS A 1 104 ? 6.517 -2.419 -1.734 1.00 96.88 104 CYS A O 1
ATOM 828 N N . HIS A 1 105 ? 7.346 -0.348 -1.935 1.00 94.75 105 HIS A N 1
ATOM 829 C CA . HIS A 1 105 ? 8.504 -0.742 -2.729 1.00 94.75 105 HIS A CA 1
ATOM 830 C C . HIS A 1 105 ? 9.780 -0.136 -2.151 1.00 94.75 105 HIS A C 1
ATOM 832 O O . HIS A 1 105 ? 9.793 1.047 -1.802 1.00 94.75 105 HIS A O 1
ATOM 838 N N . GLN A 1 106 ? 10.842 -0.934 -2.060 1.00 95.44 106 GLN A N 1
ATOM 839 C CA . GLN A 1 106 ? 12.149 -0.463 -1.615 1.00 95.44 106 GLN A CA 1
ATOM 840 C C . GLN A 1 106 ? 12.793 0.387 -2.718 1.00 95.44 106 GLN A C 1
ATOM 842 O O . GLN A 1 106 ? 12.838 -0.008 -3.882 1.00 95.44 106 GLN A O 1
ATOM 847 N N . ALA A 1 107 ? 13.292 1.562 -2.360 1.00 93.69 107 ALA A N 1
ATOM 848 C CA . ALA A 1 107 ? 13.979 2.461 -3.275 1.00 93.69 107 ALA A CA 1
ATOM 849 C C . ALA A 1 107 ? 15.187 1.782 -3.941 1.00 93.69 107 ALA A C 1
ATOM 851 O O . ALA A 1 107 ? 15.921 1.048 -3.281 1.00 93.69 107 ALA A O 1
ATOM 852 N N . ASN A 1 108 ? 15.424 2.065 -5.228 1.00 91.00 108 ASN A N 1
ATOM 853 C CA . ASN A 1 108 ? 16.596 1.594 -5.983 1.00 91.00 108 ASN A CA 1
ATOM 854 C C . ASN A 1 108 ? 16.765 0.062 -6.045 1.00 91.00 108 ASN A C 1
ATOM 856 O O . ASN A 1 108 ? 17.884 -0.440 -6.156 1.00 91.00 108 ASN A O 1
ATOM 860 N N . THR A 1 109 ? 15.674 -0.703 -5.971 1.00 93.75 109 THR A N 1
ATOM 861 C CA . THR A 1 109 ? 15.695 -2.170 -6.119 1.00 93.75 109 THR A CA 1
ATOM 862 C C . THR A 1 109 ? 14.484 -2.651 -6.924 1.00 93.75 109 THR A C 1
ATOM 864 O O . THR A 1 109 ? 13.675 -1.833 -7.336 1.00 93.75 109 THR A O 1
ATOM 867 N N . ALA A 1 110 ? 14.337 -3.962 -7.126 1.00 93.62 110 ALA A N 1
ATOM 868 C CA . ALA A 1 110 ? 13.106 -4.587 -7.626 1.00 93.62 11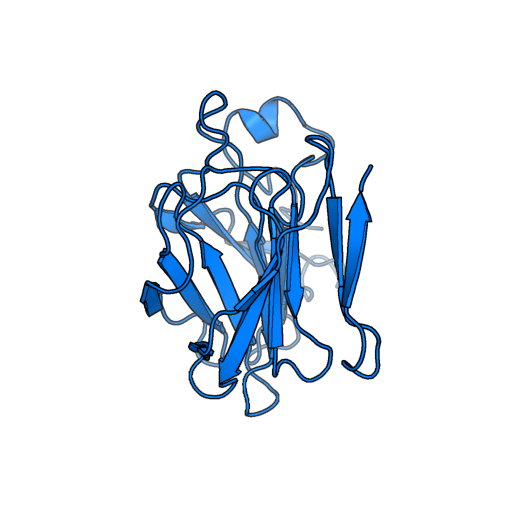0 ALA A CA 1
ATOM 869 C C . ALA A 1 110 ? 12.239 -5.164 -6.481 1.00 93.62 110 ALA A C 1
ATOM 871 O O . ALA A 1 110 ? 11.438 -6.081 -6.686 1.00 93.62 110 ALA A O 1
ATOM 872 N N . ARG A 1 111 ? 12.469 -4.718 -5.237 1.00 96.81 111 ARG A N 1
ATOM 873 C CA . ARG A 1 111 ? 11.874 -5.310 -4.038 1.00 96.81 111 ARG A CA 1
ATOM 874 C C . ARG A 1 111 ? 10.535 -4.676 -3.697 1.00 96.81 111 ARG A C 1
ATOM 876 O O . ARG A 1 111 ? 10.459 -3.528 -3.258 1.00 96.81 111 ARG A O 1
ATOM 883 N N . TYR A 1 112 ? 9.491 -5.490 -3.752 1.00 97.56 112 TYR A N 1
ATOM 884 C CA . TYR A 1 112 ? 8.180 -5.179 -3.203 1.00 97.56 112 TYR A CA 1
ATOM 885 C C . TYR A 1 112 ? 8.013 -5.791 -1.810 1.00 97.56 112 TYR A C 1
ATOM 887 O O . TYR A 1 112 ? 8.277 -6.976 -1.578 1.00 97.56 112 TYR A O 1
ATOM 895 N N . TYR A 1 113 ? 7.498 -4.980 -0.894 1.00 98.50 113 TYR A N 1
ATOM 896 C CA . TYR A 1 113 ? 6.962 -5.418 0.387 1.00 98.50 113 TYR A CA 1
ATOM 897 C C . TYR A 1 113 ? 5.448 -5.525 0.279 1.00 98.50 113 TYR A C 1
ATOM 899 O O . TYR A 1 113 ? 4.799 -4.635 -0.274 1.00 98.50 113 TYR A O 1
ATOM 907 N N . ARG A 1 114 ? 4.872 -6.588 0.844 1.00 98.25 114 ARG A N 1
ATOM 908 C CA . ARG A 1 114 ? 3.421 -6.737 0.969 1.00 98.25 114 ARG A CA 1
ATOM 909 C C . ARG A 1 114 ? 3.000 -7.134 2.375 1.00 98.25 114 ARG A C 1
ATOM 911 O O . ARG A 1 114 ? 3.673 -7.920 3.040 1.00 98.25 114 ARG A O 1
ATOM 918 N N . PHE A 1 115 ? 1.853 -6.626 2.798 1.00 98.88 115 PHE A N 1
ATOM 919 C CA . PHE A 1 115 ? 1.245 -6.909 4.093 1.00 98.88 115 PHE A CA 1
ATOM 920 C C . PHE A 1 115 ? -0.174 -7.427 3.893 1.00 98.88 115 PHE A C 1
ATOM 922 O O . PHE A 1 115 ? -0.928 -6.864 3.098 1.00 98.88 115 PHE A O 1
ATOM 929 N N . LEU A 1 116 ? -0.540 -8.481 4.620 1.00 98.88 116 LEU A N 1
ATOM 930 C CA . LEU A 1 116 ? -1.904 -8.998 4.657 1.00 98.88 116 LEU A CA 1
ATOM 931 C C . LEU A 1 116 ? -2.660 -8.335 5.805 1.00 98.88 116 LEU A C 1
ATOM 933 O O . LEU A 1 116 ? -2.283 -8.501 6.961 1.00 98.88 116 LEU A O 1
ATOM 937 N N . VAL A 1 117 ? -3.739 -7.628 5.492 1.00 98.81 117 VAL A N 1
ATOM 938 C CA . VAL A 1 117 ? -4.695 -7.112 6.473 1.00 98.81 117 VAL A CA 1
ATOM 939 C C . VAL A 1 117 ? -5.884 -8.063 6.526 1.00 98.81 117 VAL A C 1
ATOM 941 O O . VAL A 1 117 ? -6.648 -8.159 5.563 1.00 98.81 117 VAL A O 1
ATOM 944 N N . ASP A 1 118 ? -6.043 -8.759 7.645 1.00 98.62 118 ASP A N 1
ATOM 945 C CA . ASP A 1 118 ? -7.086 -9.758 7.887 1.00 98.62 118 ASP A CA 1
ATOM 946 C C . ASP A 1 118 ? -7.731 -9.552 9.281 1.00 98.62 118 ASP A C 1
ATOM 948 O O . ASP A 1 118 ? -7.348 -8.629 10.004 1.00 98.62 118 ASP A O 1
ATOM 952 N N . PRO A 1 119 ? -8.723 -10.363 9.706 1.00 98.44 119 PRO A N 1
ATOM 953 C CA . PRO A 1 119 ? -9.384 -10.174 11.000 1.00 98.44 119 PRO A CA 1
ATOM 954 C C . PRO A 1 119 ? -8.483 -10.335 12.234 1.00 98.44 119 PRO A C 1
ATOM 956 O O . PRO A 1 119 ? -8.904 -9.998 13.340 1.00 98.44 119 PRO A O 1
ATOM 959 N N . THR A 1 120 ? -7.279 -10.888 12.074 1.00 97.81 120 THR A N 1
ATOM 960 C CA . THR A 1 120 ? -6.281 -11.031 13.141 1.00 97.81 120 THR A CA 1
ATOM 961 C C . THR A 1 120 ? -5.353 -9.819 13.242 1.00 97.81 120 THR A C 1
ATOM 963 O O . THR A 1 120 ? -4.732 -9.625 14.287 1.00 97.81 120 THR A O 1
ATOM 966 N N . GLY A 1 121 ? -5.309 -8.969 12.210 1.00 97.19 121 GLY A N 1
ATOM 967 C CA . GLY A 1 121 ? -4.514 -7.747 12.163 1.00 97.19 121 GLY A CA 1
ATOM 968 C C . GLY A 1 121 ? -3.729 -7.615 10.861 1.00 97.19 121 GLY A C 1
ATOM 969 O O . GLY A 1 121 ? -4.224 -7.938 9.783 1.00 97.19 121 GLY A O 1
ATOM 970 N N . ILE A 1 122 ? -2.505 -7.095 10.968 1.00 98.50 122 ILE A N 1
ATOM 971 C CA . ILE A 1 122 ? -1.591 -6.891 9.840 1.00 98.50 122 ILE A CA 1
ATOM 972 C C . ILE A 1 122 ? -0.456 -7.909 9.958 1.00 98.50 122 ILE A C 1
ATOM 974 O O . ILE A 1 122 ? 0.257 -7.925 10.959 1.00 98.50 122 ILE A O 1
ATOM 978 N N . ASN A 1 123 ? -0.286 -8.739 8.933 1.00 98.38 123 ASN A N 1
ATOM 979 C CA . ASN A 1 123 ? 0.737 -9.777 8.853 1.00 98.38 123 ASN A CA 1
ATOM 980 C C . ASN A 1 123 ? 1.750 -9.447 7.747 1.00 98.38 123 ASN A C 1
ATOM 982 O O . ASN A 1 123 ? 1.368 -8.988 6.670 1.00 98.38 123 ASN A O 1
ATOM 986 N N . GLY A 1 124 ? 3.034 -9.7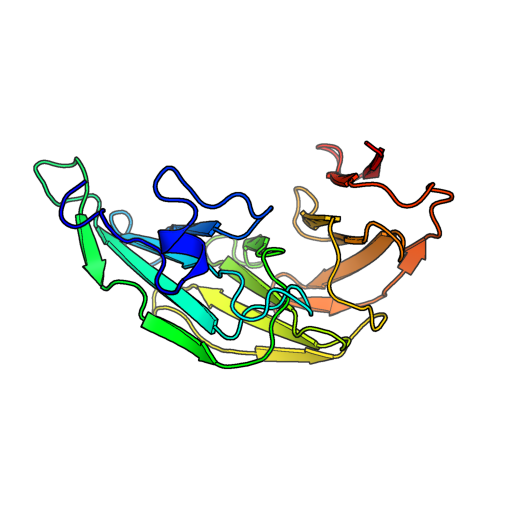10 7.993 1.00 97.06 124 GLY A N 1
ATOM 987 C CA . GLY A 1 124 ? 4.133 -9.395 7.075 1.00 97.06 124 GLY A CA 1
ATOM 988 C C . GLY A 1 124 ? 5.305 -8.699 7.786 1.00 97.06 124 GLY A C 1
ATOM 989 O O . GLY A 1 124 ? 5.364 -8.741 9.016 1.00 97.06 124 GLY A O 1
ATOM 990 N N . PRO A 1 125 ? 6.229 -8.067 7.040 1.00 98.06 125 PRO A N 1
ATOM 991 C CA . PRO A 1 125 ? 6.233 -7.965 5.580 1.00 98.06 125 PRO A CA 1
ATOM 992 C C . PRO A 1 125 ? 6.524 -9.312 4.908 1.00 98.06 125 PRO A C 1
ATOM 994 O O . PRO A 1 125 ? 7.414 -10.053 5.321 1.00 98.06 125 PRO A O 1
ATOM 997 N N . PHE A 1 126 ? 5.806 -9.608 3.828 1.00 98.62 126 PHE A N 1
ATOM 998 C CA . PHE A 1 126 ? 6.233 -10.606 2.851 1.00 98.62 126 PHE A CA 1
ATOM 999 C C . PHE A 1 126 ? 7.001 -9.893 1.741 1.00 98.62 126 PHE A C 1
ATOM 1001 O O . PHE A 1 126 ? 6.609 -8.811 1.305 1.00 98.62 126 PHE A O 1
ATOM 1008 N N . ILE A 1 127 ? 8.095 -10.496 1.293 1.00 98.56 127 ILE A N 1
ATOM 1009 C CA . ILE A 1 127 ? 9.044 -9.870 0.372 1.00 98.56 127 ILE A CA 1
ATOM 1010 C C . ILE A 1 127 ? 8.960 -10.568 -0.978 1.00 98.56 127 ILE A C 1
ATOM 1012 O O . ILE A 1 127 ? 8.811 -11.790 -1.044 1.00 98.56 127 ILE A O 1
ATOM 1016 N N . GLN A 1 128 ? 9.047 -9.792 -2.052 1.00 98.19 128 GLN A N 1
ATOM 1017 C CA . GLN A 1 128 ? 9.207 -10.311 -3.400 1.00 98.19 128 GLN A CA 1
ATOM 1018 C C . GLN A 1 128 ? 10.128 -9.400 -4.206 1.00 98.19 128 GLN A C 1
ATOM 1020 O O . GLN A 1 128 ? 9.847 -8.215 -4.344 1.00 98.19 128 GLN A O 1
ATOM 1025 N N . ASP A 1 129 ? 11.183 -9.977 -4.775 1.00 97.69 129 ASP A N 1
ATOM 1026 C CA . ASP A 1 129 ? 12.041 -9.302 -5.747 1.00 97.69 129 ASP A CA 1
ATOM 1027 C C . ASP A 1 129 ? 11.546 -9.673 -7.158 1.00 97.69 129 ASP A C 1
ATOM 1029 O O . ASP A 1 129 ? 11.579 -10.848 -7.536 1.00 97.69 129 ASP A O 1
ATOM 1033 N N . ILE A 1 130 ? 11.011 -8.708 -7.912 1.00 96.56 130 ILE A N 1
ATOM 1034 C CA . ILE A 1 130 ? 10.466 -8.921 -9.262 1.00 96.56 130 ILE A CA 1
ATOM 1035 C C . ILE A 1 130 ? 10.389 -7.615 -10.053 1.00 96.56 130 ILE A C 1
ATOM 1037 O O . ILE A 1 130 ? 10.075 -6.566 -9.501 1.00 96.56 130 ILE A O 1
ATOM 1041 N N . GLY A 1 131 ? 10.586 -7.723 -11.364 1.00 92.31 131 GLY A N 1
ATOM 1042 C CA . GLY A 1 131 ? 10.524 -6.587 -12.270 1.00 92.31 131 GLY A CA 1
ATOM 1043 C C . GLY A 1 131 ? 11.868 -5.892 -12.401 1.00 92.31 131 GLY A C 1
ATOM 1044 O O . GLY A 1 131 ? 12.917 -6.466 -12.091 1.00 92.31 131 GLY A O 1
ATOM 1045 N N . GLU A 1 132 ? 11.818 -4.669 -12.897 1.00 88.31 132 GLU A N 1
ATOM 1046 C CA . GLU A 1 132 ? 13.000 -3.846 -13.125 1.00 88.31 132 GLU A CA 1
ATOM 1047 C C . GLU A 1 132 ? 13.363 -3.002 -11.893 1.00 88.31 132 GLU A C 1
ATOM 1049 O O . GLU A 1 132 ? 12.545 -2.730 -11.013 1.00 88.31 132 GLU A O 1
ATOM 1054 N N . THR A 1 133 ? 14.632 -2.599 -11.814 1.00 88.06 133 THR A N 1
ATOM 1055 C CA . THR A 1 133 ? 15.136 -1.730 -10.744 1.00 88.06 133 THR A CA 1
ATOM 1056 C C . THR A 1 133 ? 15.223 -0.298 -11.237 1.00 88.06 133 THR A C 1
ATOM 1058 O O . THR A 1 133 ? 15.970 -0.012 -12.172 1.00 88.06 133 THR A O 1
ATOM 1061 N N . TRP A 1 134 ? 14.519 0.601 -10.555 1.00 80.44 134 TRP A N 1
ATOM 1062 C CA . TRP A 1 134 ? 14.460 2.013 -10.917 1.00 80.44 134 TRP A CA 1
ATOM 1063 C C . TRP A 1 134 ? 14.793 2.913 -9.738 1.00 80.44 134 TRP A C 1
ATOM 1065 O O . TRP A 1 134 ? 14.536 2.576 -8.576 1.00 80.44 134 TRP A O 1
ATOM 1075 N N . GLU A 1 135 ? 15.351 4.076 -10.058 1.00 81.12 135 GLU A N 1
ATOM 1076 C CA . GLU A 1 135 ? 15.538 5.131 -9.072 1.00 81.12 135 GLU A CA 1
ATOM 1077 C C . GLU A 1 135 ? 14.170 5.665 -8.605 1.00 81.12 135 GLU A C 1
ATOM 1079 O O . GLU A 1 135 ? 13.209 5.672 -9.385 1.00 81.12 135 GLU A O 1
ATOM 1084 N N . PRO A 1 136 ? 14.040 6.091 -7.336 1.00 78.25 136 PRO A N 1
ATOM 1085 C CA . PRO A 1 136 ? 12.837 6.739 -6.838 1.00 78.25 136 PRO A CA 1
ATOM 1086 C C . PRO A 1 136 ? 12.4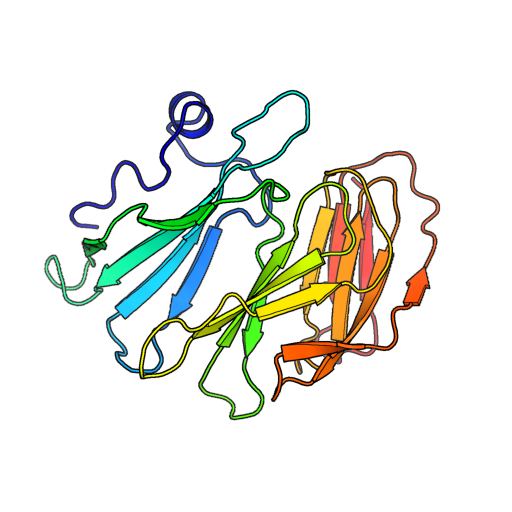46 7.924 -7.717 1.00 78.25 136 PRO A C 1
ATOM 1088 O O . PRO A 1 136 ? 13.200 8.877 -7.901 1.00 78.25 136 PRO A O 1
ATOM 1091 N N . GLN A 1 137 ? 11.239 7.860 -8.266 1.00 76.94 137 GLN A N 1
ATOM 1092 C CA . GLN A 1 137 ? 10.730 8.841 -9.213 1.00 76.94 137 GLN A CA 1
ATOM 1093 C C . GLN A 1 137 ? 9.241 9.084 -8.988 1.00 76.94 137 GLN A C 1
ATOM 1095 O O . GLN A 1 137 ? 8.547 8.331 -8.294 1.00 76.94 137 GLN A O 1
ATOM 1100 N N . GLY A 1 138 ? 8.742 10.145 -9.622 1.00 78.44 138 GLY A N 1
ATOM 1101 C CA . GLY A 1 138 ? 7.315 10.385 -9.737 1.00 78.44 138 GLY A CA 1
ATOM 1102 C C . GLY A 1 138 ? 6.602 9.262 -10.495 1.00 78.44 138 GLY A C 1
ATOM 1103 O O . GLY A 1 138 ? 7.206 8.418 -11.160 1.00 78.44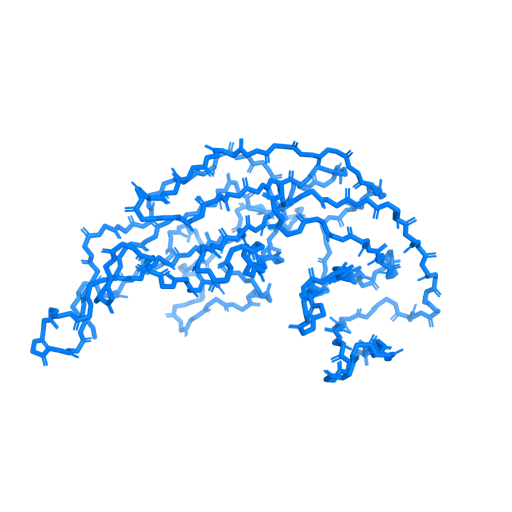 138 GLY A O 1
ATOM 1104 N N . GLY A 1 139 ? 5.280 9.253 -10.382 1.00 86.06 139 GLY A N 1
ATOM 1105 C CA . GLY A 1 139 ? 4.423 8.291 -11.059 1.00 86.06 139 GLY A CA 1
ATOM 1106 C C . GLY A 1 139 ? 3.334 7.761 -10.144 1.00 86.06 139 GLY A C 1
ATOM 1107 O O . GLY A 1 139 ? 3.079 8.299 -9.062 1.00 86.06 139 GLY A O 1
ATOM 1108 N N . GLN A 1 140 ? 2.685 6.694 -10.592 1.00 90.56 140 GLN A N 1
ATOM 1109 C CA . GLN A 1 140 ? 1.555 6.106 -9.892 1.00 90.56 140 GLN A CA 1
ATOM 1110 C C . GLN A 1 140 ? 1.518 4.596 -10.129 1.00 90.56 140 GLN A C 1
ATOM 1112 O O . GLN A 1 140 ? 1.847 4.122 -11.214 1.00 90.56 140 GLN A O 1
ATOM 1117 N N . GLY A 1 141 ? 1.083 3.848 -9.119 1.00 93.38 141 GLY A N 1
ATOM 1118 C CA . GLY A 1 141 ? 0.689 2.451 -9.256 1.00 93.38 141 GLY A CA 1
ATOM 1119 C C . GLY A 1 141 ? -0.829 2.299 -9.200 1.00 93.38 141 GLY A C 1
ATOM 1120 O O . GLY A 1 141 ? -1.496 2.974 -8.413 1.00 93.38 141 GLY A O 1
ATOM 1121 N N . CYS A 1 142 ? -1.407 1.398 -9.987 1.00 95.94 142 CYS A N 1
ATOM 1122 C CA . CYS A 1 142 ? -2.816 1.044 -9.849 1.00 95.94 142 CYS A CA 1
ATOM 1123 C C . CYS A 1 142 ? -3.067 -0.437 -10.132 1.00 95.94 142 CYS A C 1
ATOM 1125 O O . CYS A 1 142 ? -2.408 -1.060 -10.963 1.00 95.94 142 CYS A O 1
ATOM 1127 N N . PHE A 1 143 ? -4.055 -0.996 -9.441 1.00 98.00 143 PHE A N 1
ATOM 1128 C CA . PHE A 1 143 ? -4.590 -2.310 -9.763 1.00 98.00 143 PHE A CA 1
ATOM 1129 C C . PHE A 1 143 ? -5.754 -2.174 -10.743 1.00 98.00 143 PHE A C 1
ATOM 1131 O O . PHE A 1 143 ? -6.527 -1.216 -10.700 1.00 98.00 143 PHE A O 1
ATOM 1138 N N . SER A 1 144 ? -5.897 -3.171 -11.607 1.00 98.06 144 SER A N 1
ATOM 1139 C CA . SER A 1 144 ? -7.128 -3.403 -12.366 1.00 98.06 144 SER A CA 1
ATOM 1140 C C . SER A 1 144 ? -8.317 -3.640 -11.428 1.00 98.06 144 SER A C 1
ATOM 1142 O O . SER A 1 144 ? -8.154 -4.052 -10.279 1.00 98.06 144 SER A O 1
ATOM 1144 N N . GLN A 1 145 ? -9.535 -3.396 -11.916 1.00 96.06 145 GLN A N 1
ATOM 1145 C CA . GLN A 1 145 ? -10.750 -3.456 -11.095 1.00 96.06 145 GLN A CA 1
ATOM 1146 C C . GLN A 1 145 ? -11.004 -4.843 -10.475 1.00 96.06 145 GLN A C 1
ATOM 1148 O O . GLN A 1 145 ? -11.550 -4.935 -9.374 1.00 96.06 145 GLN A O 1
ATOM 1153 N N . ASP A 1 146 ? -10.622 -5.916 -11.171 1.00 97.06 146 ASP A N 1
ATOM 1154 C CA . ASP A 1 146 ? -10.706 -7.295 -10.672 1.00 97.06 146 ASP A CA 1
ATOM 1155 C C . ASP A 1 146 ? -9.480 -7.717 -9.838 1.00 97.06 146 ASP A C 1
ATOM 1157 O O . ASP A 1 146 ? -9.478 -8.792 -9.231 1.00 97.06 146 ASP A O 1
ATOM 1161 N N . GLY A 1 147 ? -8.458 -6.857 -9.785 1.00 97.81 147 GLY A N 1
ATOM 1162 C CA . GLY A 1 147 ? -7.206 -7.048 -9.071 1.00 97.81 147 GLY A CA 1
ATOM 1163 C C . GLY A 1 147 ? -6.287 -8.107 -9.675 1.00 97.81 147 GLY A C 1
ATOM 1164 O O . GLY A 1 147 ? -5.378 -8.550 -8.984 1.00 97.81 147 GLY A O 1
ATOM 1165 N N . SER A 1 148 ? -6.533 -8.545 -10.913 1.00 97.88 148 SER A N 1
ATOM 1166 C CA . SER A 1 148 ? -5.725 -9.561 -11.608 1.00 97.88 148 SER A CA 1
ATOM 1167 C C . SER A 1 148 ? -4.435 -9.004 -12.207 1.00 97.88 148 SER A C 1
ATOM 1169 O O . SER A 1 148 ? -3.524 -9.765 -12.524 1.00 97.88 148 SER A O 1
ATOM 1171 N N . LYS A 1 149 ? -4.359 -7.679 -12.352 1.00 98.31 149 LYS A N 1
ATOM 1172 C CA . LYS A 1 149 ? -3.202 -6.945 -12.872 1.00 98.31 149 LYS A CA 1
ATOM 1173 C C . LYS A 1 149 ? -2.838 -5.758 -12.006 1.00 98.31 149 LYS A C 1
ATOM 1175 O O . LYS A 1 149 ? -3.735 -5.067 -11.512 1.00 98.31 149 LYS A O 1
ATOM 1180 N N . PHE A 1 150 ? -1.544 -5.491 -11.921 1.00 97.94 150 PHE A N 1
ATOM 1181 C CA . PHE A 1 150 ? -0.961 -4.291 -11.337 1.00 97.94 150 PHE A CA 1
ATOM 1182 C C . PHE A 1 150 ? -0.162 -3.558 -12.412 1.00 97.94 150 PHE A C 1
ATOM 1184 O O . PHE A 1 150 ? 0.561 -4.193 -13.169 1.00 97.94 150 PHE A O 1
ATOM 1191 N N . ALA A 1 151 ? -0.312 -2.242 -12.495 1.00 96.25 151 ALA A N 1
ATOM 1192 C CA . ALA A 1 151 ? 0.483 -1.391 -13.365 1.00 96.25 151 ALA A CA 1
ATOM 1193 C C . ALA A 1 151 ? 1.206 -0.353 -12.514 1.00 96.25 151 ALA A C 1
ATOM 1195 O O . ALA A 1 151 ? 0.572 0.309 -11.691 1.00 96.25 151 ALA A O 1
ATOM 1196 N N . ASN A 1 152 ? 2.505 -0.198 -12.729 1.00 92.56 152 ASN A N 1
ATOM 1197 C CA . ASN A 1 152 ? 3.346 0.777 -12.059 1.00 92.56 152 ASN A CA 1
ATOM 1198 C C . ASN A 1 152 ? 4.014 1.645 -13.120 1.00 92.56 152 ASN A C 1
ATOM 1200 O O . ASN A 1 152 ? 4.776 1.148 -13.944 1.00 92.56 152 ASN A O 1
ATOM 1204 N N . TYR A 1 153 ? 3.682 2.930 -13.116 1.00 90.56 153 TYR A N 1
ATOM 1205 C CA . TYR A 1 153 ? 4.272 3.910 -14.012 1.00 90.56 153 TYR A CA 1
ATOM 1206 C C . TYR A 1 153 ? 5.352 4.710 -13.280 1.00 90.56 153 TYR A C 1
ATOM 1208 O O . TYR A 1 153 ? 5.180 5.117 -12.120 1.00 90.56 153 TYR A O 1
ATOM 1216 N N . TRP A 1 154 ? 6.454 4.939 -13.977 1.00 84.94 154 TRP A N 1
ATOM 1217 C CA . TRP A 1 154 ? 7.601 5.732 -13.563 1.00 84.94 154 TRP A CA 1
ATOM 1218 C C . TRP A 1 154 ? 7.788 6.856 -14.578 1.00 84.94 154 TRP A C 1
ATOM 1220 O O . TRP A 1 154 ? 7.727 6.615 -15.775 1.00 84.94 154 TRP A O 1
ATOM 1230 N N . SER A 1 155 ? 8.010 8.083 -14.108 1.00 75.81 155 SER A N 1
ATOM 1231 C CA . SER A 1 155 ? 8.088 9.271 -14.974 1.00 75.81 155 SER A CA 1
ATOM 1232 C C . SER A 1 155 ? 9.239 9.277 -15.987 1.00 75.81 155 SER A C 1
ATOM 1234 O O . SER A 1 155 ? 9.210 10.094 -16.900 1.00 75.81 155 SER A O 1
ATOM 1236 N N . VAL A 1 156 ? 10.266 8.448 -15.779 1.00 76.00 156 VAL A N 1
ATOM 1237 C CA . VAL A 1 156 ? 11.436 8.322 -16.673 1.00 76.00 156 VAL A CA 1
ATOM 1238 C C . VAL A 1 156 ? 11.643 6.877 -17.130 1.00 76.00 156 VAL A C 1
ATOM 1240 O O . VAL A 1 156 ? 12.258 6.617 -18.158 1.00 76.00 156 VAL A O 1
ATOM 1243 N N . SER A 1 157 ? 11.173 5.919 -16.332 1.00 75.06 157 SER A N 1
ATOM 1244 C CA . SER A 1 157 ? 11.416 4.486 -16.524 1.00 75.06 157 SER A CA 1
ATOM 1245 C C . SER A 1 157 ? 10.182 3.722 -17.004 1.00 75.06 157 SER A C 1
ATOM 1247 O O . SER A 1 157 ? 10.098 2.507 -16.833 1.00 75.06 157 SER A O 1
ATOM 1249 N N . ASP A 1 158 ? 9.239 4.445 -17.608 1.00 85.31 158 ASP A N 1
ATOM 1250 C CA . ASP A 1 158 ? 8.102 3.914 -18.347 1.00 85.31 158 ASP A CA 1
ATOM 1251 C C . ASP A 1 158 ? 7.083 3.126 -17.501 1.00 85.31 158 ASP A C 1
ATOM 1253 O O . ASP A 1 158 ? 6.863 3.365 -16.309 1.00 85.31 158 ASP A O 1
ATOM 1257 N N . LEU A 1 159 ? 6.357 2.219 -18.157 1.00 90.94 159 LEU A N 1
ATOM 1258 C CA . LEU A 1 159 ? 5.256 1.465 -17.593 1.00 90.94 159 LEU A CA 1
ATOM 1259 C C . LEU A 1 159 ? 5.632 -0.005 -17.419 1.00 90.94 159 LEU A C 1
ATOM 1261 O O . LEU A 1 159 ? 5.973 -0.697 -18.379 1.00 90.94 159 LEU A O 1
ATOM 1265 N N . GLU A 1 160 ? 5.425 -0.517 -16.213 1.00 93.69 160 GLU A N 1
ATOM 1266 C CA . GLU A 1 160 ? 5.530 -1.936 -15.905 1.00 93.69 160 GLU A CA 1
ATOM 1267 C C . GLU A 1 160 ? 4.164 -2.510 -15.525 1.00 93.69 160 GLU A C 1
ATOM 1269 O O . GLU A 1 160 ? 3.398 -1.897 -14.780 1.00 93.69 160 GLU A O 1
ATOM 1274 N N . ILE A 1 161 ? 3.841 -3.689 -16.051 1.00 96.56 161 ILE A N 1
ATOM 1275 C CA . ILE A 1 161 ? 2.585 -4.391 -15.795 1.00 96.56 161 ILE A CA 1
ATOM 1276 C C . ILE A 1 161 ? 2.893 -5.794 -15.289 1.00 96.56 161 ILE A C 1
ATOM 1278 O O . ILE A 1 161 ? 3.705 -6.505 -15.870 1.00 96.56 161 ILE A O 1
ATOM 1282 N N . PHE A 1 162 ? 2.181 -6.217 -14.254 1.00 98.12 162 PHE A N 1
ATOM 1283 C CA . PHE A 1 162 ? 2.276 -7.542 -13.660 1.00 98.12 162 PHE A CA 1
ATOM 1284 C C . PHE A 1 162 ? 0.908 -8.216 -13.652 1.00 98.12 162 PHE A C 1
ATOM 1286 O O . PHE A 1 162 ? -0.120 -7.551 -13.489 1.00 98.12 162 PHE A O 1
ATOM 1293 N N . ASP A 1 163 ? 0.901 -9.541 -13.750 1.00 98.56 163 ASP A N 1
ATOM 1294 C CA . ASP A 1 163 ? -0.213 -10.357 -13.280 1.00 98.56 163 ASP A CA 1
ATOM 1295 C C . ASP A 1 163 ? -0.129 -10.524 -11.752 1.00 98.56 163 ASP A C 1
ATOM 1297 O O . ASP A 1 163 ? 0.952 -10.463 -11.165 1.00 98.56 163 ASP A O 1
ATOM 1301 N N . VAL A 1 164 ? -1.274 -10.722 -11.097 1.00 98.56 164 VAL A N 1
ATOM 1302 C CA . VAL A 1 164 ? -1.396 -10.756 -9.632 1.00 98.56 164 VAL A CA 1
ATOM 1303 C C . VAL A 1 164 ? -2.164 -11.999 -9.195 1.00 98.56 164 VAL A C 1
ATOM 1305 O O . VAL A 1 164 ? -3.298 -12.231 -9.624 1.00 98.56 164 VAL A O 1
ATOM 1308 N N . ASP A 1 165 ? -1.586 -12.784 -8.287 1.00 98.62 165 ASP A N 1
ATOM 1309 C CA . ASP A 1 165 ? -2.315 -13.829 -7.570 1.00 98.62 165 ASP A CA 1
ATOM 1310 C C . ASP A 1 165 ? -2.894 -13.213 -6.296 1.00 98.62 165 ASP A C 1
ATOM 1312 O O . ASP A 1 165 ? -2.198 -12.982 -5.310 1.00 98.62 165 ASP A O 1
ATOM 1316 N N . ARG A 1 166 ? -4.202 -12.940 -6.291 1.00 98.50 166 ARG A N 1
ATOM 1317 C CA . ARG A 1 166 ? -4.857 -12.299 -5.141 1.00 98.50 166 ARG A CA 1
ATOM 1318 C C . ARG A 1 166 ? -4.900 -13.187 -3.892 1.00 98.50 166 ARG A C 1
ATOM 1320 O O . ARG A 1 166 ? -5.172 -12.664 -2.811 1.00 98.50 166 ARG A O 1
ATOM 1327 N N . CYS A 1 167 ? -4.686 -14.498 -4.001 1.00 98.38 167 CYS A N 1
ATOM 1328 C CA . CYS A 1 167 ? -4.646 -15.404 -2.852 1.00 98.38 167 CYS A CA 1
ATOM 1329 C C . CYS A 1 167 ? -3.291 -15.364 -2.134 1.00 98.38 167 CYS A C 1
ATOM 1331 O O . CYS A 1 167 ? -3.254 -15.485 -0.915 1.00 98.38 167 CYS A O 1
ATOM 1333 N N . THR A 1 168 ? -2.186 -15.175 -2.856 1.00 98.38 168 THR A N 1
ATOM 1334 C CA . THR A 1 168 ? -0.832 -15.109 -2.264 1.00 98.38 168 THR A CA 1
ATOM 1335 C C . THR A 1 168 ? -0.287 -13.682 -2.156 1.00 98.38 168 THR A C 1
ATOM 1337 O O . THR A 1 168 ? 0.666 -13.419 -1.415 1.00 98.38 168 THR A O 1
ATOM 1340 N N . GLY A 1 169 ? -0.889 -12.760 -2.905 1.00 98.12 169 GLY A N 1
ATOM 1341 C CA . GLY A 1 169 ? -0.422 -11.393 -3.082 1.00 98.12 169 GLY A CA 1
ATOM 1342 C C . GLY A 1 169 ? 0.818 -11.285 -3.972 1.00 98.12 169 GLY A C 1
ATOM 1343 O O . GLY A 1 169 ? 1.450 -10.232 -3.974 1.00 98.12 169 GLY A O 1
ATOM 1344 N N . GLU A 1 170 ? 1.205 -12.341 -4.687 1.00 98.56 170 GLU A N 1
ATOM 1345 C CA . GLU A 1 170 ? 2.409 -12.336 -5.520 1.00 98.56 170 GLU A CA 1
ATOM 1346 C C . GLU A 1 170 ? 2.152 -11.734 -6.899 1.00 98.56 170 GLU A C 1
ATOM 1348 O O . GLU A 1 170 ? 1.109 -11.959 -7.520 1.00 98.56 170 GLU A O 1
ATOM 1353 N N . PHE A 1 171 ? 3.144 -10.995 -7.384 1.00 98.69 171 PHE A N 1
ATOM 1354 C CA . PHE A 1 171 ? 3.211 -10.533 -8.763 1.00 98.69 171 PHE A CA 1
ATOM 1355 C C . PHE A 1 171 ? 3.922 -11.566 -9.639 1.00 98.69 171 PHE A C 1
ATOM 1357 O O . PHE A 1 171 ? 4.809 -12.280 -9.177 1.00 98.69 171 PHE A O 1
ATOM 1364 N N . TYR A 1 172 ? 3.560 -11.667 -10.912 1.00 98.44 172 TYR A N 1
ATOM 1365 C CA . TYR A 1 172 ? 4.241 -12.533 -11.875 1.00 98.44 172 TYR A CA 1
ATOM 1366 C C . TYR A 1 172 ? 4.063 -12.006 -13.303 1.00 98.44 172 TYR A C 1
ATOM 1368 O O . TYR A 1 172 ? 3.294 -11.078 -13.537 1.00 98.44 172 TYR A O 1
ATOM 1376 N N . ASN A 1 173 ? 4.805 -12.580 -14.257 1.00 97.94 173 ASN A N 1
ATOM 1377 C CA . ASN A 1 173 ? 4.799 -12.179 -15.671 1.00 97.94 173 ASN A CA 1
ATOM 1378 C C . ASN A 1 173 ? 4.997 -10.660 -15.893 1.00 97.94 173 ASN A C 1
ATOM 1380 O O . ASN A 1 173 ? 4.118 -10.024 -16.477 1.00 97.94 173 ASN A O 1
ATOM 1384 N N . PRO A 1 174 ? 6.118 -10.063 -15.441 1.00 96.81 174 PRO A N 1
ATOM 1385 C CA . PRO A 1 174 ? 6.365 -8.642 -15.654 1.00 96.81 174 PRO A CA 1
ATOM 1386 C C . PRO A 1 174 ? 6.461 -8.325 -17.152 1.00 96.81 174 PRO A C 1
ATOM 1388 O O . PRO A 1 174 ? 7.137 -9.023 -17.914 1.00 96.81 174 PRO A O 1
ATOM 1391 N N . VAL A 1 175 ? 5.785 -7.258 -17.567 1.00 95.44 175 VAL A N 1
ATOM 1392 C CA . VAL A 1 175 ? 5.821 -6.703 -18.919 1.00 95.44 175 VAL A CA 1
ATOM 1393 C C . VAL A 1 175 ? 6.185 -5.232 -18.823 1.00 95.44 175 VAL A C 1
ATOM 1395 O O . VAL A 1 175 ? 5.414 -4.430 -18.302 1.00 95.44 175 VAL A O 1
ATOM 1398 N N . HIS A 1 176 ? 7.337 -4.883 -19.379 1.00 93.06 176 HIS A N 1
ATOM 1399 C CA . HIS A 1 176 ? 7.771 -3.504 -19.537 1.00 93.06 176 HIS A CA 1
ATOM 1400 C C . HIS A 1 176 ? 7.311 -2.973 -20.904 1.00 93.06 176 HIS A C 1
ATOM 1402 O O . HIS A 1 176 ? 7.541 -3.603 -21.941 1.00 93.06 176 HIS A O 1
ATOM 1408 N N . ILE A 1 177 ? 6.633 -1.827 -20.899 1.00 91.12 177 ILE A N 1
ATOM 1409 C CA . ILE A 1 177 ? 6.189 -1.102 -22.088 1.00 91.12 177 ILE A CA 1
ATOM 1410 C C . ILE A 1 177 ? 6.869 0.268 -22.094 1.00 91.12 177 ILE A C 1
ATOM 1412 O O . ILE A 1 177 ? 6.457 1.119 -21.308 1.00 91.12 177 ILE A O 1
ATOM 1416 N N . PRO A 1 178 ? 7.832 0.503 -23.003 1.00 88.25 178 PRO A N 1
ATOM 1417 C CA . PRO A 1 178 ? 8.450 1.811 -23.146 1.00 88.25 178 PRO A CA 1
ATOM 1418 C C . PRO A 1 178 ? 7.429 2.870 -23.563 1.00 88.25 178 PRO A C 1
ATOM 1420 O O . PRO A 1 178 ? 6.680 2.668 -24.529 1.00 88.25 178 PRO A O 1
ATOM 1423 N N . ILE A 1 179 ? 7.406 4.001 -22.867 1.00 83.31 179 ILE A N 1
ATOM 1424 C CA . ILE A 1 179 ? 6.564 5.152 -23.151 1.00 83.31 179 ILE A CA 1
ATOM 1425 C C . ILE A 1 179 ? 7.498 6.264 -23.625 1.00 83.31 179 ILE A C 1
ATOM 1427 O O . ILE A 1 179 ? 8.430 6.674 -22.959 1.00 83.31 179 ILE A O 1
ATOM 1431 N N . SER A 1 180 ? 7.286 6.767 -24.840 1.00 72.31 180 SER A N 1
ATOM 1432 C CA . SER A 1 180 ? 8.080 7.903 -25.321 1.00 72.31 180 SER A CA 1
ATOM 1433 C C . SER A 1 180 ? 7.569 9.190 -24.672 1.00 72.31 180 SER A C 1
ATOM 1435 O O . SER A 1 180 ? 6.918 9.999 -25.338 1.00 72.31 180 SER A O 1
ATOM 1437 N N . ASP A 1 181 ? 7.830 9.363 -23.383 1.00 64.94 181 ASP A N 1
ATOM 1438 C CA . ASP A 1 181 ? 7.508 10.561 -22.631 1.00 64.94 181 ASP A CA 1
ATOM 1439 C C . ASP A 1 181 ? 8.738 11.454 -22.449 1.00 64.94 181 ASP A C 1
ATOM 1441 O O . ASP A 1 181 ? 9.887 11.029 -22.393 1.00 64.94 181 ASP A O 1
ATOM 1445 N N . GLY A 1 182 ? 8.506 12.761 -22.511 1.00 59.06 182 GLY A N 1
ATOM 1446 C CA . GLY A 1 182 ? 9.541 13.732 -22.206 1.00 59.06 182 GLY A CA 1
ATOM 1447 C C . GLY A 1 182 ? 9.523 13.986 -20.711 1.00 59.06 182 GLY A C 1
ATOM 1448 O O . GLY A 1 182 ? 8.840 14.920 -20.317 1.00 59.06 182 GLY A O 1
ATOM 1449 N N . GLU A 1 183 ? 10.219 13.163 -19.920 1.00 61.56 183 GLU A N 1
ATOM 1450 C CA . GLU A 1 183 ? 10.638 13.442 -18.528 1.00 61.56 183 GLU A CA 1
ATOM 1451 C C . GLU A 1 183 ? 9.580 14.223 -17.712 1.00 61.56 183 GLU A C 1
ATOM 1453 O O . GLU A 1 183 ? 9.804 15.366 -17.298 1.00 61.56 183 GLU A O 1
ATOM 1458 N N . GLY A 1 184 ? 8.384 13.647 -17.550 1.00 62.94 184 GLY A N 1
ATOM 1459 C CA . GLY A 1 184 ? 7.210 14.348 -17.016 1.00 62.94 184 GLY A CA 1
ATOM 1460 C C . GLY A 1 184 ? 6.531 13.611 -15.867 1.00 62.94 184 GLY A C 1
ATOM 1461 O O . GLY A 1 184 ? 6.599 12.387 -15.754 1.00 62.94 184 GLY A O 1
ATOM 1462 N N . LEU A 1 185 ? 5.821 14.348 -15.008 1.00 67.94 185 LEU A N 1
ATOM 1463 C CA . LEU A 1 185 ? 4.940 13.718 -14.023 1.00 67.94 185 LEU A CA 1
ATOM 1464 C C . LEU A 1 185 ? 3.808 12.994 -14.760 1.00 67.94 185 LEU A C 1
ATOM 1466 O O . LEU A 1 185 ? 3.348 13.439 -15.809 1.00 67.94 185 LEU A O 1
ATOM 1470 N N . GLY A 1 186 ? 3.337 11.877 -14.214 1.00 80.75 186 GLY A N 1
ATOM 1471 C CA . GLY A 1 186 ? 2.299 11.106 -14.879 1.00 80.75 186 GLY A CA 1
ATOM 1472 C C . GLY A 1 186 ? 1.592 10.122 -13.971 1.00 80.75 186 GLY A C 1
ATOM 1473 O O . GLY A 1 186 ? 1.915 9.965 -12.792 1.00 80.75 186 GLY A O 1
ATOM 1474 N N . GLY A 1 187 ? 0.584 9.482 -14.541 1.00 87.94 187 GLY A N 1
ATOM 1475 C CA . GLY A 1 187 ? -0.321 8.601 -13.826 1.00 87.94 187 GLY A CA 1
ATOM 1476 C C . GLY A 1 187 ? -0.790 7.467 -14.713 1.00 87.94 187 GLY A C 1
ATOM 1477 O O . GLY A 1 187 ? -0.694 7.522 -15.940 1.00 87.94 187 GLY A O 1
ATOM 1478 N N . VAL A 1 188 ? -1.313 6.433 -14.067 1.00 92.50 188 VAL A N 1
ATOM 1479 C CA . VAL A 1 188 ? -1.795 5.229 -14.731 1.00 92.50 188 VAL A CA 1
ATOM 1480 C C . VAL A 1 188 ? -3.161 4.844 -14.181 1.00 92.50 188 VAL A C 1
ATOM 1482 O O . VAL A 1 188 ? -3.407 4.929 -12.976 1.00 92.50 188 VAL A O 1
ATOM 1485 N N . ALA A 1 189 ? -4.061 4.429 -15.070 1.00 95.25 189 ALA A N 1
ATOM 1486 C CA . ALA A 1 189 ? -5.392 3.967 -14.700 1.00 95.25 189 ALA A CA 1
ATOM 1487 C C . ALA A 1 189 ? -5.891 2.866 -15.640 1.00 95.25 189 ALA A C 1
ATOM 1489 O O . ALA A 1 189 ? -5.897 3.023 -16.862 1.00 95.25 189 ALA A O 1
ATOM 1490 N N . PHE A 1 190 ? -6.382 1.765 -15.075 1.00 97.31 190 PHE A N 1
ATOM 1491 C CA . PHE A 1 190 ? -7.124 0.769 -15.844 1.00 97.31 190 PHE A CA 1
ATOM 1492 C C . PHE A 1 190 ? -8.541 1.263 -16.163 1.00 97.31 190 PHE A C 1
ATOM 1494 O O . PHE A 1 190 ? -9.216 1.876 -15.336 1.00 97.31 190 PHE A O 1
ATOM 1501 N N . SER A 1 191 ? -9.029 0.935 -17.359 1.00 96.75 191 SER A N 1
ATOM 1502 C CA . SER A 1 191 ? -10.458 1.017 -17.683 1.00 96.75 191 SER A CA 1
ATOM 1503 C C . SER A 1 191 ? -11.293 0.137 -16.736 1.00 96.75 191 SER A C 1
ATOM 1505 O O . SER A 1 191 ? -10.798 -0.895 -16.276 1.00 96.75 191 SER A O 1
ATOM 1507 N N . PRO A 1 192 ? -12.583 0.451 -16.503 1.00 94.06 192 PRO A N 1
ATOM 1508 C CA . PRO A 1 192 ? -13.443 -0.364 -15.638 1.00 94.06 192 PRO A CA 1
ATOM 1509 C C . PRO A 1 192 ? -13.572 -1.831 -16.072 1.00 94.06 192 PRO A C 1
ATOM 1511 O O . PRO A 1 192 ? -13.811 -2.701 -15.241 1.00 94.06 192 PRO A O 1
ATOM 1514 N N . SER A 1 193 ? -13.421 -2.111 -17.372 1.00 94.94 193 SER A N 1
ATOM 1515 C CA . SER A 1 193 ? -13.437 -3.469 -17.923 1.00 94.94 193 SER A CA 1
ATOM 1516 C C . SER A 1 193 ? -12.095 -4.199 -17.808 1.00 94.94 193 SER A C 1
ATOM 1518 O O . SER A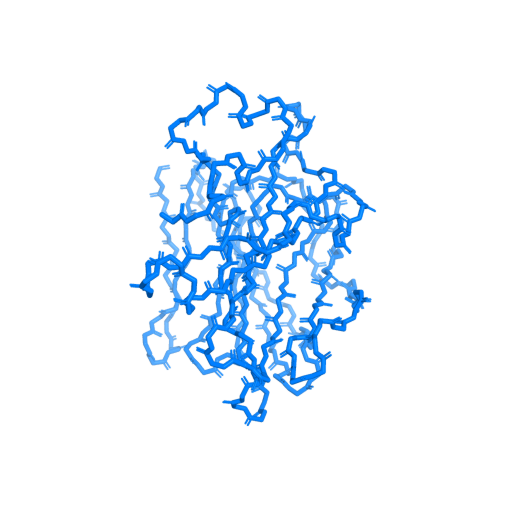 1 193 ? -12.035 -5.381 -18.128 1.00 94.94 193 SER A O 1
ATOM 1520 N N . GLY A 1 194 ? -11.013 -3.508 -17.433 1.00 92.06 194 GLY A N 1
ATOM 1521 C CA . GLY A 1 194 ? -9.647 -4.038 -17.437 1.00 92.06 194 GLY A CA 1
ATOM 1522 C C . GLY A 1 194 ? -9.033 -4.223 -18.832 1.00 92.06 194 GLY A C 1
ATOM 1523 O O . GLY A 1 194 ? -7.883 -4.635 -18.933 1.00 92.06 194 GLY A O 1
ATOM 1524 N N . GLN A 1 195 ? -9.765 -3.909 -19.910 1.00 93.25 195 GLN A N 1
ATOM 1525 C CA . GLN A 1 195 ? -9.306 -4.129 -21.289 1.00 93.25 195 GLN A CA 1
ATOM 1526 C C . GLN A 1 195 ? -8.258 -3.105 -21.743 1.00 93.25 195 GLN A C 1
ATOM 1528 O O . GLN A 1 195 ? -7.375 -3.432 -22.532 1.00 93.25 195 GLN A O 1
ATOM 1533 N N . TYR A 1 196 ? -8.376 -1.869 -21.264 1.00 95.88 196 TYR A N 1
ATOM 1534 C CA . TYR A 1 196 ? -7.470 -0.770 -21.583 1.00 95.88 196 TYR A CA 1
ATOM 1535 C C . TYR A 1 196 ? -6.747 -0.282 -20.334 1.00 95.88 196 TYR A C 1
ATOM 1537 O O . TYR A 1 196 ? -7.318 -0.287 -19.237 1.00 95.88 196 TYR A O 1
ATOM 1545 N N . LEU A 1 197 ? -5.523 0.189 -20.542 1.00 94.69 197 LEU A N 1
ATOM 1546 C CA . LEU A 1 197 ? -4.699 0.891 -19.572 1.00 94.69 197 LEU A CA 1
ATOM 1547 C C . LEU A 1 197 ? -4.366 2.264 -20.154 1.00 94.69 197 LEU A C 1
ATOM 1549 O O . LEU A 1 197 ? -3.908 2.359 -21.292 1.00 94.69 197 LEU A O 1
ATOM 1553 N N . TYR A 1 198 ? -4.648 3.314 -19.396 1.00 93.25 198 TYR A N 1
ATOM 1554 C CA . TYR A 1 198 ? -4.374 4.692 -19.774 1.00 93.25 198 TYR A CA 1
ATOM 1555 C C . TYR A 1 198 ? -3.147 5.175 -19.015 1.00 93.25 198 TYR A C 1
ATOM 1557 O O . TYR A 1 198 ? -3.073 4.998 -17.800 1.00 93.25 198 TYR A O 1
ATOM 1565 N N . VAL A 1 199 ? -2.225 5.805 -19.736 1.00 90.69 199 VAL A N 1
ATOM 1566 C CA . VAL A 1 199 ? -1.079 6.520 -19.174 1.00 90.69 199 VAL A CA 1
ATOM 1567 C C . VAL A 1 199 ? -1.247 7.990 -19.531 1.00 90.69 199 VAL A C 1
ATOM 1569 O O . VAL A 1 199 ? -1.553 8.315 -20.681 1.00 90.69 199 VAL A O 1
ATOM 1572 N N . SER A 1 200 ? -1.107 8.869 -18.544 1.00 85.62 200 SER A N 1
ATOM 1573 C CA . SER A 1 200 ? -1.149 10.317 -18.743 1.00 85.62 200 SER A CA 1
ATOM 1574 C C . SER A 1 200 ? 0.208 10.932 -18.460 1.00 85.62 200 SER A C 1
ATOM 1576 O O . SER A 1 200 ? 0.828 10.594 -17.454 1.00 85.62 200 SER A O 1
ATOM 1578 N N . LEU A 1 201 ? 0.582 11.891 -19.299 1.00 76.62 201 LEU A N 1
ATOM 1579 C CA . LEU A 1 201 ? 1.788 12.700 -19.180 1.00 76.62 201 LEU A CA 1
ATOM 1580 C C . LEU A 1 201 ? 1.359 14.137 -18.875 1.00 76.62 201 LEU A C 1
ATOM 1582 O O . LEU A 1 201 ? 0.421 14.635 -19.509 1.00 76.62 201 LEU A O 1
ATOM 1586 N N . THR A 1 202 ? 2.007 14.777 -17.909 1.00 61.91 202 THR A N 1
ATOM 1587 C CA . THR A 1 202 ? 1.804 16.193 -17.563 1.00 61.91 202 THR A CA 1
ATOM 1588 C C . THR A 1 202 ? 3.087 16.984 -17.686 1.00 61.91 202 THR A C 1
ATOM 1590 O O . THR A 1 202 ? 4.136 16.453 -17.262 1.00 61.91 202 THR A O 1
#

Foldseek 3Di:
DAAPAPQDDDDQCVVVVPDAPFEQQWDKDQQLQDNQKIKIWGFHQHDPVQQWTQFTFIWMKGQPPPVSVIYTPGGRHGPDGATWARHQWDKDAAPVRRKIKIWTAHAQFQKIFIWIRHSVGIDDRDIDRDDDGDGRAAEYKDAAPNRQKIWTAGLQQGIWMWGANRNVRDTDDIDGDDDPADSFHWYWDADNVNPDIDIDGD

Secondary structure (DSSP, 8-state):
-BT-S--S-SHHHHH-TT----TT-EEEEE-TT-TTEEEEEE---SBTTTTEEEEEEEEEEETTHHHHT-EEEEEEEEEEEEEEESS--EEEE-TTSSSEEEEEEBTTSSEEEEEEEETTEEEEEEEEE-S----S-SEEEEE-TTSSEEEEEETTTEEEEEEEETTTTEEEEEEEE-----S--EEEEE-TTSS-EEEEE-